Protein AF-A0A401ZL16-F1 (afdb_monomer)

Radius of gyration: 23.31 Å; Cα contacts (8 Å, |Δi|>4): 212; chains: 1; bounding box: 46×59×45 Å

Foldseek 3Di:
DDFAAPVVQLVVCQVVLDFAKKKFWDADPNDTKIKIFGDGRSHTDDIDMVPDDDVPDDPCRRCVVVGTTDIDGDDLVPDPVNVVVVVVVVVVVVVVVVVVVVVVVCPPPPPDDDDQFDAFPDDDDPVRLVVDDPLLSQLVVPPGSPDDLVRSCVVVVHDSVSSVVSVVVCVVVVRGD

Solvent-accessible surface area (backbone atoms only — not comparable to full-atom values): 10460 Å² total; per-residue (Å²): 127,44,80,41,33,73,69,54,49,45,54,50,25,44,76,66,49,34,64,52,38,36,36,27,75,43,71,59,95,88,39,82,32,36,38,38,38,36,30,52,72,20,36,84,76,46,78,50,55,42,82,65,76,57,95,90,57,50,71,66,70,68,44,54,86,66,48,62,38,57,37,34,82,53,59,59,94,79,34,69,67,45,54,52,51,51,52,53,51,48,53,55,50,53,58,51,53,59,53,52,68,56,49,71,80,48,76,84,78,68,95,67,87,85,76,80,58,65,68,74,91,54,82,72,52,76,68,60,48,67,70,40,59,68,80,43,38,60,53,57,76,60,65,75,54,81,64,50,63,61,54,53,9,59,75,68,73,48,53,52,68,62,36,48,52,36,50,51,50,38,38,75,70,67,55,44,119

Structure (mmCIF, N/CA/C/O backbone):
data_AF-A0A401ZL16-F1
#
_entry.id   AF-A0A401ZL16-F1
#
loop_
_atom_site.group_PDB
_atom_site.id
_atom_site.type_symbol
_atom_site.label_atom_id
_atom_site.label_alt_id
_atom_site.label_comp_id
_atom_site.label_asym_id
_atom_site.label_entity_id
_atom_site.label_seq_id
_atom_site.pdbx_PDB_ins_code
_atom_site.Cartn_x
_atom_site.Cartn_y
_atom_site.Cartn_z
_atom_site.occupancy
_atom_site.B_iso_or_equiv
_atom_site.auth_seq_id
_atom_site.auth_comp_id
_atom_site.auth_asym_id
_atom_site.auth_atom_id
_atom_site.pdbx_PDB_model_num
ATOM 1 N N . MET A 1 1 ? 0.681 -19.576 3.051 1.00 64.69 1 MET A N 1
ATOM 2 C CA . MET A 1 1 ? 1.479 -19.749 1.821 1.00 64.69 1 MET A CA 1
ATOM 3 C C . MET A 1 1 ? 0.498 -19.727 0.654 1.00 64.69 1 MET A C 1
ATOM 5 O O . MET A 1 1 ? -0.178 -20.730 0.463 1.00 64.69 1 MET A O 1
ATOM 9 N N . LEU A 1 2 ? 0.343 -18.604 -0.054 1.00 71.94 2 LEU A N 1
ATOM 10 C CA . LEU A 1 2 ? -0.519 -18.521 -1.246 1.00 71.94 2 LEU A CA 1
ATOM 11 C C . LEU A 1 2 ? 0.355 -18.281 -2.479 1.00 71.94 2 LEU A C 1
ATOM 13 O O . LEU A 1 2 ? 1.186 -17.382 -2.461 1.00 71.94 2 LEU A O 1
ATOM 17 N N . HIS A 1 3 ? 0.183 -19.087 -3.527 1.00 88.94 3 HIS A N 1
ATOM 18 C CA . HIS A 1 3 ? 0.933 -18.958 -4.779 1.00 88.94 3 HIS A CA 1
ATOM 19 C C . HIS A 1 3 ? -0.003 -18.519 -5.904 1.00 88.94 3 HIS A C 1
ATOM 21 O O . HIS A 1 3 ? -0.597 -19.350 -6.593 1.00 88.94 3 HIS A O 1
ATOM 27 N N . ILE A 1 4 ? -0.181 -17.209 -6.025 1.00 89.12 4 ILE A N 1
ATOM 28 C CA . ILE A 1 4 ? -1.199 -16.572 -6.869 1.00 89.12 4 ILE A CA 1
ATOM 29 C C . ILE A 1 4 ? -0.672 -15.241 -7.407 1.00 89.12 4 ILE A C 1
ATOM 31 O O . ILE A 1 4 ? 0.295 -14.687 -6.873 1.00 89.12 4 ILE A O 1
ATOM 35 N N . SER A 1 5 ? -1.279 -14.730 -8.476 1.00 90.00 5 SER A N 1
ATOM 36 C CA . SER A 1 5 ? -0.942 -13.389 -8.971 1.00 90.00 5 SER A CA 1
ATOM 37 C C . SER A 1 5 ? -1.419 -12.296 -8.002 1.00 90.00 5 SER A C 1
ATOM 39 O O . SER A 1 5 ? -2.220 -12.544 -7.098 1.00 90.00 5 SER A O 1
ATOM 41 N N . TYR A 1 6 ? -0.935 -11.066 -8.191 1.00 88.69 6 TYR A N 1
ATOM 42 C CA . TYR A 1 6 ? -1.415 -9.900 -7.442 1.00 88.69 6 TYR A CA 1
ATOM 43 C C . TYR A 1 6 ? -2.928 -9.677 -7.621 1.00 88.69 6 TYR A C 1
ATOM 45 O O . TYR A 1 6 ? -3.652 -9.519 -6.642 1.00 88.69 6 TYR A O 1
ATOM 53 N N . GLU A 1 7 ? -3.429 -9.753 -8.856 1.00 88.62 7 GLU A N 1
ATOM 54 C CA . GLU A 1 7 ? -4.862 -9.613 -9.155 1.00 88.62 7 GLU A CA 1
ATOM 55 C C . GLU A 1 7 ? -5.705 -10.698 -8.471 1.00 88.62 7 GLU A C 1
ATOM 57 O O . GLU A 1 7 ? -6.773 -10.425 -7.920 1.00 88.62 7 GLU A O 1
ATOM 62 N N . GLU A 1 8 ? -5.215 -11.941 -8.461 1.00 88.69 8 GLU A N 1
ATOM 63 C CA . GLU A 1 8 ? -5.882 -13.048 -7.776 1.00 88.69 8 GLU A CA 1
ATOM 64 C C . GLU A 1 8 ? -5.886 -12.857 -6.255 1.00 88.69 8 GLU A C 1
ATOM 66 O O . GLU A 1 8 ? -6.901 -13.152 -5.620 1.00 88.69 8 GLU A O 1
ATOM 71 N N . LEU A 1 9 ? -4.797 -12.337 -5.673 1.00 89.19 9 LEU A N 1
ATOM 72 C CA . LEU A 1 9 ? -4.734 -11.993 -4.249 1.00 89.19 9 LEU A CA 1
ATOM 73 C C . LEU A 1 9 ? -5.802 -10.960 -3.899 1.00 89.19 9 LEU A C 1
ATOM 75 O O . LEU A 1 9 ? -6.560 -11.180 -2.954 1.00 89.19 9 LEU A O 1
ATOM 79 N N . LEU A 1 10 ? -5.901 -9.878 -4.676 1.00 89.62 10 LEU A N 1
ATOM 80 C CA . LEU A 1 10 ? -6.925 -8.857 -4.466 1.00 89.62 10 LEU A CA 1
ATOM 81 C C . LEU A 1 10 ? -8.332 -9.441 -4.605 1.00 89.62 10 LEU A C 1
ATOM 83 O O . LEU A 1 10 ? -9.180 -9.217 -3.745 1.00 89.62 10 LEU A O 1
ATOM 87 N N . ARG A 1 11 ? -8.586 -10.254 -5.636 1.00 89.19 11 ARG A N 1
ATOM 88 C CA . ARG A 1 11 ? -9.897 -10.892 -5.830 1.00 89.19 11 ARG A CA 1
ATOM 89 C C . ARG A 1 11 ? -10.285 -11.778 -4.645 1.00 89.19 11 ARG A C 1
ATOM 91 O O . ARG A 1 11 ? -11.439 -11.756 -4.211 1.00 89.19 11 ARG A O 1
ATOM 98 N N . LEU A 1 12 ? -9.346 -12.571 -4.128 1.00 85.44 12 LEU A N 1
ATOM 99 C CA . LEU A 1 12 ? -9.580 -13.414 -2.954 1.00 85.44 12 LEU A CA 1
ATOM 100 C C . LEU A 1 12 ? -9.811 -12.560 -1.706 1.00 85.44 12 LEU A C 1
ATOM 102 O O . LEU A 1 12 ? -10.769 -12.807 -0.980 1.00 85.44 12 LEU A O 1
ATOM 106 N N . ALA A 1 13 ? -8.995 -11.530 -1.492 1.00 87.38 13 ALA A N 1
ATOM 107 C CA . ALA A 1 13 ? -9.162 -10.601 -0.385 1.00 87.38 13 ALA A CA 1
ATOM 108 C C . ALA A 1 13 ? -10.546 -9.935 -0.383 1.00 87.38 13 ALA A C 1
ATOM 110 O O . ALA A 1 13 ? -11.202 -9.932 0.657 1.00 87.38 13 ALA A O 1
ATOM 111 N N . VAL A 1 14 ? -11.026 -9.461 -1.538 1.00 89.12 14 VAL A N 1
ATOM 112 C CA . VAL A 1 14 ? -12.391 -8.928 -1.703 1.00 89.12 14 VAL A CA 1
ATOM 113 C C . VAL A 1 14 ? -13.436 -9.984 -1.348 1.00 89.12 14 VAL A C 1
ATOM 115 O O . VAL A 1 14 ? -14.356 -9.713 -0.580 1.00 89.12 14 VAL A O 1
ATOM 118 N N . SER A 1 15 ? -13.285 -11.201 -1.880 1.00 89.12 15 SER A N 1
ATOM 119 C CA . SER A 1 15 ? -14.263 -12.285 -1.703 1.00 89.12 15 SER A CA 1
ATOM 120 C C . SER A 1 15 ? -14.451 -12.681 -0.236 1.00 89.12 15 SER A C 1
ATOM 122 O O . SER A 1 15 ? -15.550 -13.062 0.158 1.00 89.12 15 SER A O 1
ATOM 124 N N . TYR A 1 16 ? -13.391 -12.578 0.568 1.00 85.50 16 TYR A N 1
ATOM 125 C CA . TYR A 1 16 ? -13.402 -12.931 1.989 1.00 85.50 16 TYR A CA 1
ATOM 126 C C . TYR A 1 16 ? -13.426 -11.721 2.931 1.00 85.50 16 TYR A C 1
ATOM 128 O O . TYR A 1 16 ? -13.328 -11.920 4.138 1.00 85.50 16 TYR A O 1
ATOM 136 N N . GLN A 1 17 ? -13.525 -10.492 2.404 1.00 84.69 17 GLN A N 1
ATOM 137 C CA . GLN A 1 17 ? -13.381 -9.244 3.174 1.00 84.69 17 GLN A CA 1
ATOM 138 C C . GLN A 1 17 ? -12.147 -9.267 4.091 1.00 84.69 17 GLN A C 1
ATOM 140 O O . GLN A 1 17 ? -12.196 -8.902 5.264 1.00 84.69 17 GLN A O 1
ATOM 145 N N . TYR A 1 18 ? -11.037 -9.778 3.565 1.00 84.44 18 TYR A N 1
ATOM 146 C CA . TYR A 1 18 ? -9.854 -10.058 4.364 1.00 84.44 18 TYR A CA 1
ATOM 147 C C . TYR A 1 18 ? -9.077 -8.774 4.677 1.00 84.44 18 TYR A C 1
ATOM 149 O O . TYR A 1 18 ? -8.965 -7.894 3.823 1.00 84.44 18 TYR A O 1
ATOM 157 N N . SER A 1 19 ? -8.475 -8.716 5.867 1.00 88.81 19 SER A N 1
ATOM 158 C CA . SER A 1 19 ? -7.633 -7.606 6.323 1.00 88.81 19 SER A CA 1
ATOM 159 C C . SER A 1 19 ? -6.291 -8.128 6.834 1.00 88.81 19 SER A C 1
ATOM 161 O O . SER A 1 19 ? -6.242 -9.098 7.592 1.00 88.81 19 SER A O 1
ATOM 163 N N . GLY A 1 20 ? -5.189 -7.506 6.419 1.00 86.88 20 GLY A N 1
ATOM 164 C CA . GLY A 1 20 ? -3.842 -7.908 6.825 1.00 86.88 20 GLY A CA 1
ATOM 165 C C . GLY A 1 20 ? -2.742 -7.413 5.889 1.00 86.88 20 GLY A C 1
ATOM 166 O O . GLY A 1 20 ? -3.015 -6.781 4.871 1.00 86.88 20 GLY A O 1
ATOM 167 N N . ILE A 1 21 ? -1.490 -7.712 6.242 1.00 91.19 21 ILE A N 1
ATOM 168 C CA . ILE A 1 21 ? -0.310 -7.327 5.460 1.00 91.19 21 ILE A CA 1
ATOM 169 C C . ILE A 1 21 ? 0.263 -8.565 4.779 1.00 91.19 21 ILE A C 1
ATOM 171 O O . ILE A 1 21 ? 0.688 -9.519 5.437 1.00 91.19 21 ILE A O 1
ATOM 175 N N . PHE A 1 22 ? 0.280 -8.545 3.452 1.00 91.19 22 PHE A N 1
ATOM 176 C CA . PHE A 1 22 ? 0.808 -9.623 2.629 1.00 91.19 22 PHE A CA 1
ATOM 177 C C . PHE A 1 22 ? 2.174 -9.241 2.086 1.00 91.19 22 PHE A C 1
ATOM 179 O O . PHE A 1 22 ? 2.318 -8.199 1.461 1.00 91.19 22 PHE A O 1
ATOM 186 N N . HIS A 1 23 ? 3.155 -10.106 2.302 1.00 94.06 23 HIS A N 1
ATOM 187 C CA . HIS A 1 23 ? 4.529 -9.940 1.859 1.00 94.06 23 HIS A CA 1
ATOM 188 C C . HIS A 1 23 ? 4.867 -10.986 0.796 1.00 94.06 23 HIS A C 1
ATOM 190 O O . HIS A 1 23 ? 4.524 -12.162 0.961 1.00 94.06 23 HIS A O 1
ATOM 196 N N . ALA A 1 24 ? 5.564 -10.572 -0.256 1.00 93.81 24 ALA A N 1
ATOM 197 C CA . ALA A 1 24 ? 6.197 -11.467 -1.215 1.00 93.81 24 ALA A CA 1
ATOM 198 C C . ALA A 1 24 ? 7.610 -10.979 -1.550 1.00 93.81 24 ALA A C 1
ATOM 200 O O . ALA A 1 24 ? 7.805 -9.815 -1.905 1.00 93.81 24 ALA A O 1
ATOM 201 N N . ASP A 1 25 ? 8.577 -11.892 -1.489 1.00 92.38 25 ASP A N 1
ATOM 202 C CA . ASP A 1 25 ? 9.912 -11.680 -2.043 1.00 92.38 25 ASP A CA 1
ATOM 203 C C . ASP A 1 25 ? 9.833 -11.697 -3.577 1.00 92.38 25 ASP A C 1
ATOM 205 O O . ASP A 1 25 ? 9.161 -12.550 -4.170 1.00 92.38 25 ASP A O 1
ATOM 209 N N . ILE A 1 26 ? 10.517 -10.760 -4.232 1.00 90.88 26 ILE A N 1
ATOM 210 C CA . ILE A 1 26 ? 10.490 -10.596 -5.691 1.00 90.88 26 ILE A CA 1
ATOM 211 C C . ILE A 1 26 ? 11.898 -10.413 -6.260 1.00 90.88 26 ILE A C 1
ATOM 213 O O . ILE A 1 26 ? 12.816 -9.955 -5.584 1.00 90.88 26 ILE A O 1
ATOM 217 N N . MET A 1 27 ? 12.060 -10.750 -7.540 1.00 85.25 27 MET A N 1
ATOM 218 C CA . MET A 1 27 ? 13.286 -10.518 -8.306 1.00 85.25 27 MET A CA 1
ATOM 219 C C . MET A 1 27 ? 12.945 -9.687 -9.538 1.00 85.25 27 MET A C 1
ATOM 221 O O . MET A 1 27 ? 12.329 -10.198 -10.471 1.00 85.25 27 MET A O 1
ATOM 225 N N . ILE A 1 28 ? 13.351 -8.418 -9.570 1.00 79.31 28 ILE A N 1
ATOM 226 C CA . ILE A 1 28 ? 13.085 -7.522 -10.705 1.00 79.31 28 ILE A CA 1
ATOM 227 C C . ILE A 1 28 ? 14.410 -7.174 -11.371 1.00 79.31 28 ILE A C 1
ATOM 229 O O . ILE A 1 28 ? 15.320 -6.657 -10.730 1.00 79.31 28 ILE A O 1
ATOM 233 N N . ASN A 1 29 ? 14.530 -7.462 -12.671 1.00 77.69 29 ASN A N 1
ATOM 234 C CA . ASN A 1 29 ? 15.752 -7.224 -13.453 1.00 77.69 29 ASN A CA 1
ATOM 235 C C . ASN A 1 29 ? 17.020 -7.823 -12.807 1.00 77.69 29 ASN A C 1
ATOM 237 O O . ASN A 1 29 ? 18.089 -7.218 -12.837 1.00 77.69 29 ASN A O 1
ATOM 241 N N . GLY A 1 30 ? 16.895 -9.000 -12.186 1.00 81.44 30 GLY A N 1
ATOM 242 C CA . GLY A 1 30 ? 18.000 -9.682 -11.504 1.00 81.44 30 GLY A CA 1
ATOM 243 C C . GLY A 1 30 ? 18.371 -9.108 -10.132 1.00 81.44 30 GLY A C 1
ATOM 244 O O . GLY A 1 30 ? 19.303 -9.615 -9.514 1.00 81.44 30 GLY A O 1
ATOM 245 N N . GLN A 1 31 ? 17.650 -8.100 -9.632 1.00 84.38 31 GLN A N 1
ATOM 246 C CA . GLN A 1 31 ? 17.855 -7.548 -8.294 1.00 84.38 31 GLN A CA 1
ATOM 247 C C . GLN A 1 31 ? 16.815 -8.094 -7.306 1.00 84.38 31 GLN A C 1
ATOM 249 O O . GLN A 1 31 ? 15.622 -8.096 -7.633 1.00 84.38 31 GLN A O 1
ATOM 254 N N . PRO A 1 32 ? 17.247 -8.547 -6.113 1.00 89.25 32 PRO A N 1
ATOM 255 C CA . PRO A 1 32 ? 16.339 -8.979 -5.064 1.00 89.25 32 PRO A CA 1
ATOM 256 C C . PRO A 1 32 ? 15.596 -7.796 -4.460 1.00 89.25 32 PRO A C 1
ATOM 258 O O . PRO A 1 32 ? 16.127 -6.689 -4.339 1.00 89.25 32 PRO A O 1
ATOM 261 N N . GLY A 1 33 ? 14.361 -8.062 -4.066 1.00 91.00 33 GLY A N 1
ATOM 262 C CA . GLY A 1 33 ? 13.437 -7.073 -3.562 1.00 91.00 33 GLY A CA 1
ATOM 263 C C . GLY A 1 33 ? 12.252 -7.716 -2.857 1.00 91.00 33 GLY A C 1
ATOM 264 O O . GLY A 1 33 ? 12.184 -8.935 -2.710 1.00 91.00 33 GLY A O 1
ATOM 265 N N . PHE A 1 34 ? 11.302 -6.891 -2.440 1.00 92.12 34 PHE A N 1
ATOM 266 C CA . PHE A 1 34 ? 10.060 -7.360 -1.835 1.00 92.12 34 PHE A CA 1
ATOM 267 C C . PHE A 1 34 ? 8.895 -6.452 -2.211 1.00 92.12 34 PHE A C 1
ATOM 269 O O . PHE A 1 34 ? 9.085 -5.309 -2.637 1.00 92.12 34 PHE A O 1
ATOM 276 N N . VAL A 1 35 ? 7.687 -6.957 -2.000 1.00 92.00 35 VAL A N 1
ATOM 277 C CA . VAL A 1 35 ? 6.452 -6.181 -2.015 1.00 92.00 35 VAL A CA 1
ATOM 278 C C . VAL A 1 35 ? 5.615 -6.539 -0.789 1.00 92.00 35 VAL A C 1
ATOM 280 O O . VAL A 1 35 ? 5.372 -7.707 -0.499 1.00 92.00 35 VAL A O 1
ATOM 283 N N . GLU A 1 36 ? 5.189 -5.518 -0.057 1.00 92.62 36 GLU A N 1
ATOM 284 C CA . GLU A 1 36 ? 4.217 -5.594 1.024 1.00 92.62 36 GLU A CA 1
ATOM 285 C C . GLU A 1 36 ? 2.942 -4.880 0.587 1.00 92.62 36 GLU A C 1
ATOM 287 O O . GLU A 1 36 ? 2.992 -3.754 0.097 1.00 92.62 36 GLU A O 1
ATOM 292 N N . VAL A 1 37 ? 1.797 -5.526 0.776 1.00 91.06 37 VAL A N 1
ATOM 293 C CA . VAL A 1 37 ? 0.474 -4.979 0.473 1.00 91.06 37 VAL A CA 1
ATOM 294 C C . VAL A 1 37 ? -0.352 -5.022 1.747 1.00 91.06 37 VAL A C 1
ATOM 296 O O . VAL A 1 37 ? -0.638 -6.101 2.270 1.00 91.06 37 VAL A O 1
ATOM 299 N N . LEU A 1 38 ? -0.753 -3.855 2.240 1.00 90.25 38 LEU A N 1
ATOM 300 C CA . LEU A 1 38 ? -1.763 -3.741 3.282 1.00 90.25 38 LEU A CA 1
ATOM 301 C C . LEU A 1 38 ? -3.142 -3.800 2.630 1.00 90.25 38 LEU A C 1
ATOM 303 O O . LEU A 1 38 ? -3.491 -2.961 1.796 1.00 90.25 38 LEU A O 1
ATOM 307 N N . ILE A 1 39 ? -3.924 -4.788 3.043 1.00 88.06 39 ILE A N 1
ATOM 308 C CA . ILE A 1 39 ? -5.317 -4.956 2.656 1.00 88.06 39 ILE A CA 1
ATOM 309 C C . ILE A 1 39 ? -6.195 -4.642 3.866 1.00 88.06 39 ILE A C 1
ATOM 311 O O . ILE A 1 39 ? -5.937 -5.136 4.966 1.00 88.06 39 ILE A O 1
ATOM 315 N N . GLN A 1 40 ? -7.229 -3.833 3.658 1.00 85.94 40 GLN A N 1
ATOM 316 C CA . GLN A 1 40 ? -8.262 -3.526 4.642 1.00 85.94 40 GLN A CA 1
ATOM 317 C C . GLN A 1 40 ? -9.629 -3.729 3.999 1.00 85.94 40 GLN A C 1
ATOM 319 O O . GLN A 1 40 ? -9.907 -3.179 2.935 1.00 85.94 40 GLN A O 1
ATOM 324 N N . ASP A 1 41 ? -10.454 -4.562 4.626 1.00 85.69 41 ASP A N 1
ATOM 325 C CA . ASP A 1 41 ? -11.823 -4.866 4.207 1.00 85.69 41 ASP A CA 1
ATOM 326 C C . ASP A 1 41 ? -11.901 -5.306 2.734 1.00 85.69 41 ASP A C 1
ATOM 328 O O . ASP A 1 41 ? -12.783 -4.918 1.965 1.00 85.69 41 ASP A O 1
ATOM 332 N N . GLY A 1 42 ? -10.923 -6.120 2.324 1.00 76.50 42 GLY A N 1
ATOM 333 C CA . GLY A 1 42 ? -10.796 -6.632 0.964 1.00 76.50 42 GLY A CA 1
ATOM 334 C C . GLY A 1 42 ? -10.224 -5.651 -0.064 1.00 76.50 42 GLY A C 1
ATOM 335 O O . GLY A 1 42 ? -10.074 -6.035 -1.221 1.00 76.50 42 GLY A O 1
ATOM 336 N N . GLN A 1 43 ? -9.865 -4.422 0.313 1.00 84.12 43 GLN A N 1
ATOM 337 C CA . GLN A 1 43 ? -9.277 -3.426 -0.591 1.00 84.12 43 GLN A CA 1
ATOM 338 C C . GLN A 1 43 ? -7.798 -3.179 -0.284 1.00 84.12 43 GLN A C 1
ATOM 340 O O . GLN A 1 43 ? -7.381 -3.206 0.871 1.00 84.12 43 GLN A O 1
ATOM 345 N N . SER A 1 44 ? -6.994 -2.915 -1.319 1.00 85.06 44 SER A N 1
ATOM 346 C CA . SER A 1 44 ? -5.608 -2.475 -1.126 1.00 85.06 44 SER A CA 1
ATOM 347 C C . SER A 1 44 ? -5.596 -1.043 -0.597 1.00 85.06 44 SER A C 1
ATOM 349 O O . SER A 1 44 ? -6.127 -0.136 -1.235 1.00 85.06 44 SER A O 1
ATOM 351 N N . PHE A 1 45 ? -5.000 -0.861 0.577 1.00 83.62 45 PHE A N 1
ATOM 352 C CA . PHE A 1 45 ? -4.912 0.427 1.260 1.00 83.62 45 PHE A CA 1
ATOM 353 C C . PHE A 1 45 ? -3.522 1.052 1.116 1.00 83.62 45 PHE A C 1
ATOM 355 O O . PHE A 1 45 ? -3.388 2.267 1.007 1.00 83.62 45 PHE A O 1
ATOM 362 N N . ASP A 1 46 ? -2.480 0.219 1.104 1.00 84.12 46 ASP A N 1
ATOM 363 C CA . ASP A 1 46 ? -1.096 0.673 1.017 1.00 84.12 46 ASP A CA 1
ATOM 364 C C . ASP A 1 46 ? -0.211 -0.402 0.388 1.00 84.12 46 ASP A C 1
ATOM 366 O O . ASP A 1 46 ? -0.460 -1.599 0.559 1.00 84.12 46 ASP A O 1
ATOM 370 N N . ILE A 1 47 ? 0.823 0.023 -0.335 1.00 86.69 47 ILE A N 1
ATOM 371 C CA . ILE A 1 47 ? 1.784 -0.876 -0.975 1.00 86.69 47 ILE A CA 1
ATOM 372 C C . ILE A 1 47 ? 3.185 -0.310 -0.787 1.00 86.69 47 ILE A C 1
ATOM 374 O O . ILE A 1 47 ? 3.490 0.806 -1.214 1.00 86.69 47 ILE A O 1
ATOM 378 N N . LEU A 1 48 ? 4.057 -1.107 -0.182 1.00 86.38 48 LEU A N 1
ATOM 379 C CA . LEU A 1 48 ? 5.477 -0.819 -0.065 1.00 86.38 48 LEU A CA 1
ATOM 380 C C . LEU A 1 48 ? 6.264 -1.844 -0.864 1.00 86.38 48 LEU A C 1
ATOM 382 O O . LEU A 1 48 ? 5.909 -3.013 -0.924 1.00 86.38 48 LEU A O 1
ATOM 386 N N . SER A 1 49 ? 7.345 -1.410 -1.490 1.00 84.31 49 SER A N 1
ATOM 387 C CA . SER A 1 49 ? 8.106 -2.271 -2.381 1.00 84.31 49 SER A CA 1
ATOM 388 C C . SER A 1 49 ? 9.531 -1.793 -2.554 1.00 84.31 49 SER A C 1
ATOM 390 O O . SER A 1 49 ? 9.839 -0.604 -2.429 1.00 84.31 49 SER A O 1
ATOM 392 N N . VAL A 1 50 ? 10.382 -2.739 -2.913 1.00 82.88 50 VAL A N 1
ATOM 393 C CA . VAL A 1 50 ? 11.724 -2.488 -3.411 1.00 82.88 50 VAL A CA 1
ATOM 394 C C . VAL A 1 50 ? 11.924 -3.428 -4.596 1.00 82.88 50 VAL A C 1
ATOM 396 O O . VAL A 1 50 ? 11.836 -4.634 -4.388 1.00 82.88 50 VAL A O 1
ATOM 399 N N . PRO A 1 51 ? 12.200 -2.934 -5.815 1.00 77.06 51 PRO A N 1
ATOM 400 C CA . PRO A 1 51 ? 12.137 -1.539 -6.266 1.00 77.06 51 PRO A CA 1
ATOM 401 C C . PRO A 1 51 ? 10.698 -0.992 -6.381 1.00 77.06 51 PRO A C 1
ATOM 403 O O . PRO A 1 51 ? 9.774 -1.717 -6.739 1.00 77.06 51 PRO A O 1
ATOM 406 N N . ALA A 1 52 ? 10.531 0.310 -6.119 1.00 73.81 52 ALA A N 1
ATOM 407 C CA . ALA A 1 52 ? 9.261 1.017 -6.298 1.00 73.81 52 ALA A CA 1
ATOM 408 C C . ALA A 1 52 ? 8.889 1.189 -7.788 1.00 73.81 52 ALA A C 1
ATOM 410 O O . ALA A 1 52 ? 9.789 1.199 -8.638 1.00 73.81 52 ALA A O 1
ATOM 411 N N . PRO A 1 53 ? 7.598 1.393 -8.124 1.00 76.06 53 PRO A N 1
ATOM 412 C CA . PRO A 1 53 ? 7.166 1.576 -9.499 1.00 76.06 53 PRO A CA 1
ATOM 413 C C . PRO A 1 53 ? 7.756 2.812 -10.134 1.00 76.06 53 PRO A C 1
ATOM 415 O O . PRO A 1 53 ? 7.865 3.870 -9.505 1.00 76.06 53 PRO A O 1
ATOM 418 N N . ARG A 1 54 ? 8.094 2.700 -11.420 1.00 76.69 54 ARG A N 1
ATOM 419 C CA . ARG A 1 54 ? 8.441 3.884 -12.199 1.00 76.69 54 ARG A CA 1
ATOM 420 C C . ARG A 1 54 ? 7.199 4.745 -12.368 1.00 76.69 54 ARG A C 1
ATOM 422 O O . ARG A 1 54 ? 6.062 4.275 -12.369 1.00 76.69 54 ARG A O 1
ATOM 429 N N . ARG A 1 55 ? 7.420 6.046 -12.544 1.00 75.69 55 ARG A N 1
ATOM 430 C CA . ARG A 1 55 ? 6.338 7.004 -12.765 1.00 75.69 55 ARG A CA 1
ATOM 431 C C . ARG A 1 55 ? 5.533 6.596 -14.008 1.00 75.69 55 ARG A C 1
ATOM 433 O O . ARG A 1 55 ? 6.067 6.627 -15.111 1.00 75.69 55 ARG A O 1
ATOM 440 N N . GLY A 1 56 ? 4.261 6.253 -13.811 1.00 78.38 56 GLY A N 1
ATOM 441 C CA . GLY A 1 56 ? 3.345 5.825 -14.876 1.00 78.38 56 GLY A CA 1
ATOM 442 C C . GLY A 1 56 ? 3.182 4.309 -15.031 1.00 78.38 56 GLY A C 1
ATOM 443 O O . GLY A 1 56 ? 2.344 3.892 -15.823 1.00 78.38 56 GLY A O 1
ATOM 444 N N . GLU A 1 57 ? 3.920 3.488 -14.279 1.00 77.88 57 GLU A N 1
ATOM 445 C CA . GLU A 1 57 ? 3.707 2.036 -14.231 1.00 77.88 57 GLU A CA 1
ATOM 446 C C . GLU A 1 57 ? 2.709 1.670 -13.122 1.00 77.88 57 GLU A C 1
ATOM 448 O O . GLU A 1 57 ? 2.725 2.253 -12.035 1.00 77.88 57 GLU A O 1
ATOM 453 N N . SER A 1 58 ? 1.832 0.702 -13.399 1.00 83.69 58 SER A N 1
ATOM 454 C CA . SER A 1 58 ? 0.924 0.128 -12.401 1.00 83.69 58 SER A CA 1
ATOM 455 C C . SER A 1 58 ? 1.543 -1.109 -11.745 1.00 83.69 58 SER A C 1
ATOM 457 O O . SER A 1 58 ? 2.412 -1.766 -12.324 1.00 83.69 58 SER A O 1
ATOM 459 N N . TRP A 1 59 ? 1.059 -1.467 -10.553 1.00 80.06 59 TRP A N 1
ATOM 460 C CA . TRP A 1 59 ? 1.470 -2.694 -9.866 1.00 80.06 59 TRP A CA 1
ATOM 461 C C . TRP A 1 59 ? 1.147 -3.960 -10.653 1.00 80.06 59 TRP A C 1
ATOM 463 O O . TRP A 1 59 ? 1.952 -4.887 -10.681 1.00 80.06 59 TRP A O 1
ATOM 473 N N . GLU A 1 60 ? 0.014 -3.969 -11.350 1.00 81.00 60 GLU A N 1
ATOM 474 C CA . GLU A 1 60 ? -0.375 -5.050 -12.255 1.00 81.00 60 GLU A CA 1
ATOM 475 C C . GLU A 1 60 ? 0.684 -5.224 -13.347 1.00 81.00 60 GLU A C 1
ATOM 477 O O . GLU A 1 60 ? 1.189 -6.322 -13.554 1.00 81.00 60 GLU A O 1
ATOM 482 N N . THR A 1 61 ? 1.119 -4.127 -13.973 1.00 81.44 61 THR A N 1
ATOM 483 C CA . THR A 1 61 ? 2.146 -4.155 -15.026 1.00 81.44 61 THR A CA 1
ATOM 484 C C . THR A 1 61 ? 3.529 -4.535 -14.496 1.00 81.44 61 THR A C 1
ATOM 486 O O . THR A 1 61 ? 4.275 -5.2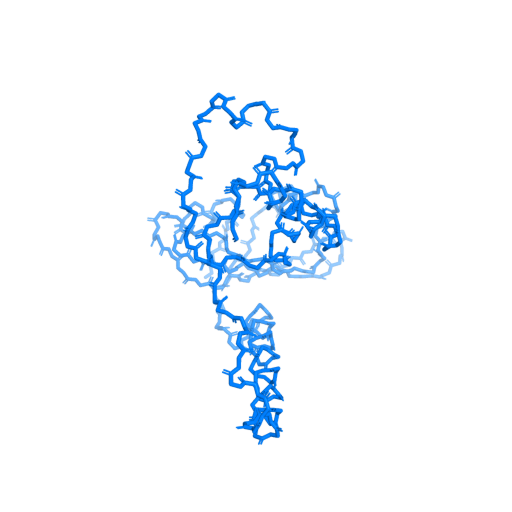31 -15.179 1.00 81.44 61 THR A O 1
ATOM 489 N N . MET A 1 62 ? 3.880 -4.100 -13.286 1.00 82.44 62 MET A N 1
ATOM 490 C CA . MET A 1 62 ? 5.176 -4.396 -12.675 1.00 82.44 62 MET A CA 1
ATOM 491 C C . MET A 1 62 ? 5.313 -5.837 -12.190 1.00 82.44 62 MET A C 1
ATOM 493 O O . MET A 1 62 ? 6.396 -6.415 -12.286 1.00 82.44 62 MET A O 1
ATOM 497 N N . LEU A 1 63 ? 4.233 -6.412 -11.660 1.00 83.69 63 LEU A N 1
ATOM 498 C CA . LEU A 1 63 ? 4.236 -7.770 -11.120 1.00 83.69 63 LEU A CA 1
ATOM 499 C C . LEU A 1 63 ? 3.829 -8.814 -12.170 1.00 83.69 63 LEU A C 1
ATOM 501 O O . LEU A 1 63 ? 4.200 -9.975 -12.022 1.00 83.69 63 LEU A O 1
ATOM 505 N N . ALA A 1 64 ? 3.141 -8.430 -13.253 1.00 81.06 64 ALA A N 1
ATOM 506 C CA . ALA A 1 64 ? 2.741 -9.352 -14.322 1.00 81.06 64 ALA A CA 1
ATOM 507 C C . ALA A 1 64 ? 3.905 -10.180 -14.912 1.00 81.06 64 ALA A C 1
ATOM 509 O O . ALA A 1 64 ? 3.736 -11.395 -15.044 1.00 81.06 64 ALA A O 1
ATOM 510 N N . PRO A 1 65 ? 5.098 -9.613 -15.206 1.00 83.31 65 PRO A N 1
ATOM 511 C CA . PRO A 1 65 ? 6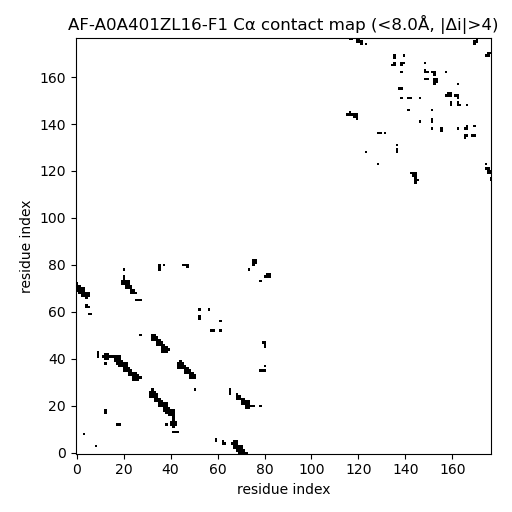.240 -10.390 -15.696 1.00 83.31 65 PRO A CA 1
ATOM 512 C C . PRO A 1 65 ? 6.770 -11.421 -14.692 1.00 83.31 65 PRO A C 1
ATOM 514 O O . PRO A 1 65 ? 7.445 -12.366 -15.092 1.00 83.31 65 PRO A O 1
ATOM 517 N N . LEU A 1 66 ? 6.479 -11.247 -13.397 1.00 84.19 66 LEU A N 1
ATOM 518 C CA . LEU A 1 66 ? 6.899 -12.160 -12.330 1.00 84.19 66 LEU A CA 1
ATOM 519 C C . LEU A 1 66 ? 5.944 -13.354 -12.174 1.00 84.19 66 LEU A C 1
ATOM 521 O O . LEU A 1 66 ? 6.280 -14.332 -11.509 1.00 84.19 66 LEU A O 1
ATOM 525 N N . GLY A 1 67 ? 4.764 -13.300 -12.798 1.00 86.75 67 GLY A N 1
ATOM 526 C CA . GLY A 1 67 ? 3.779 -14.371 -12.760 1.00 86.75 67 GLY A CA 1
ATOM 527 C C . GLY A 1 67 ? 3.155 -14.555 -11.375 1.00 86.75 67 GLY A C 1
ATOM 528 O O . GLY A 1 67 ? 2.600 -13.623 -10.791 1.00 86.75 67 GLY A O 1
ATOM 529 N N . ARG A 1 68 ? 3.172 -15.792 -10.870 1.00 89.94 68 ARG A N 1
ATOM 530 C CA . ARG A 1 68 ? 2.618 -16.112 -9.551 1.00 89.94 68 ARG A CA 1
ATOM 531 C C . ARG A 1 68 ? 3.647 -15.811 -8.479 1.00 89.94 68 ARG A C 1
ATOM 533 O O . ARG A 1 68 ? 4.781 -16.275 -8.544 1.00 89.94 68 ARG A O 1
ATOM 540 N N . LEU A 1 69 ? 3.208 -15.063 -7.479 1.00 89.38 69 LEU A N 1
ATOM 541 C CA . LEU A 1 69 ? 4.042 -14.669 -6.363 1.00 89.38 69 LEU A CA 1
ATOM 542 C C . LEU A 1 69 ? 3.702 -15.499 -5.142 1.00 89.38 69 LEU A C 1
ATOM 544 O O . LEU A 1 69 ? 2.588 -16.008 -4.975 1.00 89.38 69 LEU A O 1
ATOM 548 N N . TYR A 1 70 ? 4.707 -15.643 -4.297 1.00 92.38 70 TYR A N 1
ATOM 549 C CA . TYR A 1 70 ? 4.606 -16.389 -3.071 1.00 92.38 70 TYR A CA 1
ATOM 550 C C . TYR A 1 70 ? 4.242 -15.434 -1.921 1.00 92.38 70 TYR A C 1
ATOM 552 O O . TYR A 1 70 ? 5.102 -14.786 -1.331 1.00 92.38 70 TYR A O 1
ATOM 560 N N . TRP A 1 71 ? 2.946 -15.331 -1.624 1.00 92.25 71 TRP A N 1
ATOM 561 C CA . TRP A 1 71 ? 2.424 -14.417 -0.612 1.00 92.25 71 TRP A CA 1
ATOM 562 C C . TRP A 1 71 ? 2.362 -15.068 0.770 1.00 92.25 71 TRP A C 1
ATOM 564 O O . TRP A 1 71 ? 1.786 -16.154 0.971 1.00 92.25 71 TRP A O 1
ATOM 574 N N . LYS A 1 72 ? 2.899 -14.348 1.751 1.00 91.81 72 LYS A N 1
ATOM 575 C CA . LYS A 1 72 ? 2.856 -14.686 3.169 1.00 91.81 72 LYS A CA 1
ATOM 576 C C . LYS A 1 72 ? 2.182 -13.558 3.942 1.00 91.81 72 LYS A C 1
ATOM 578 O O . LYS A 1 72 ? 2.559 -12.402 3.811 1.00 91.81 72 LYS A O 1
ATOM 583 N N . LEU A 1 73 ? 1.205 -13.906 4.772 1.00 89.81 73 LEU A N 1
ATOM 584 C CA . LEU A 1 73 ? 0.681 -12.982 5.771 1.00 89.81 73 LEU A CA 1
ATOM 585 C C . LEU A 1 73 ? 1.757 -12.771 6.838 1.00 89.81 73 LEU A C 1
ATOM 587 O O . LEU A 1 73 ? 2.258 -13.751 7.402 1.00 89.81 73 LEU A O 1
ATOM 591 N N . ILE A 1 74 ? 2.115 -11.520 7.091 1.00 88.38 74 ILE A N 1
ATOM 592 C CA . ILE A 1 74 ? 3.121 -11.158 8.087 1.00 88.38 74 ILE A CA 1
ATOM 593 C C . ILE A 1 74 ? 2.481 -10.393 9.240 1.00 88.38 74 ILE A C 1
ATOM 595 O O . ILE A 1 74 ? 1.456 -9.730 9.075 1.00 88.38 74 ILE A O 1
ATOM 599 N N . ALA A 1 75 ? 3.073 -10.529 10.424 1.00 84.81 75 ALA A N 1
ATOM 600 C CA . ALA A 1 75 ? 2.629 -9.789 11.591 1.00 84.81 75 ALA A CA 1
ATOM 601 C C . ALA A 1 75 ? 3.021 -8.305 11.444 1.00 84.81 75 ALA A C 1
ATOM 603 O O . ALA A 1 75 ? 4.081 -8.028 10.865 1.00 84.81 75 ALA A O 1
ATOM 604 N N . PRO A 1 76 ? 2.204 -7.354 11.934 1.00 84.06 76 PRO A N 1
ATOM 605 C CA . PRO A 1 76 ? 2.467 -5.924 11.782 1.00 84.06 76 PRO A CA 1
ATOM 606 C C . PRO A 1 76 ? 3.871 -5.515 12.228 1.00 84.06 76 PRO A C 1
ATOM 608 O O . PRO A 1 76 ? 4.557 -4.826 11.489 1.00 84.06 76 PRO A O 1
ATOM 611 N N . GLU A 1 77 ? 4.358 -6.029 13.353 1.00 83.88 77 GLU A N 1
ATOM 612 C CA . GLU A 1 77 ? 5.684 -5.724 13.901 1.00 83.88 77 GLU A CA 1
ATOM 613 C C . GLU A 1 77 ? 6.855 -6.092 12.973 1.00 83.88 77 GLU A C 1
ATOM 615 O O . GLU A 1 77 ? 7.957 -5.569 13.121 1.00 83.88 77 GLU A O 1
ATOM 620 N N . THR A 1 78 ? 6.626 -6.984 12.005 1.00 84.50 78 THR A N 1
ATOM 621 C CA . THR A 1 78 ? 7.625 -7.376 10.998 1.00 84.50 78 THR A CA 1
ATOM 622 C C . THR A 1 78 ? 7.495 -6.607 9.685 1.00 84.50 78 THR A C 1
ATOM 624 O O . THR A 1 78 ? 8.362 -6.731 8.823 1.00 84.50 78 THR A O 1
ATOM 627 N N . SER A 1 79 ? 6.424 -5.827 9.523 1.00 88.50 79 SER A N 1
ATOM 628 C CA . SER A 1 79 ? 6.155 -5.069 8.307 1.00 88.50 79 SER A CA 1
ATOM 629 C C . SER A 1 79 ? 6.795 -3.691 8.352 1.00 88.50 79 SER A C 1
ATOM 631 O O . SER A 1 79 ? 6.657 -2.924 9.309 1.00 88.50 79 SER A O 1
ATOM 633 N N . ASN A 1 80 ? 7.396 -3.319 7.230 1.00 87.12 80 ASN A N 1
ATOM 634 C CA . ASN A 1 80 ? 7.894 -1.968 7.025 1.00 87.12 80 ASN A CA 1
ATOM 635 C C . ASN A 1 80 ? 6.749 -0.951 6.856 1.00 87.12 80 ASN A C 1
ATOM 637 O O . ASN A 1 80 ? 6.905 0.211 7.234 1.00 87.12 80 ASN A O 1
ATOM 641 N N . ILE A 1 81 ? 5.589 -1.370 6.332 1.00 84.25 81 ILE A N 1
ATOM 642 C CA . ILE A 1 81 ? 4.380 -0.527 6.271 1.00 84.25 81 ILE A CA 1
ATOM 643 C C . ILE A 1 81 ? 3.919 -0.146 7.681 1.00 84.25 81 ILE A C 1
ATOM 645 O O . ILE A 1 81 ? 3.643 1.026 7.939 1.00 84.25 81 ILE A O 1
ATOM 649 N N . ALA A 1 82 ? 3.862 -1.108 8.605 1.00 82.50 82 ALA A N 1
ATOM 650 C CA . ALA A 1 82 ? 3.446 -0.837 9.980 1.00 82.50 82 ALA A CA 1
ATOM 651 C C . ALA A 1 82 ? 4.425 0.111 10.687 1.00 82.50 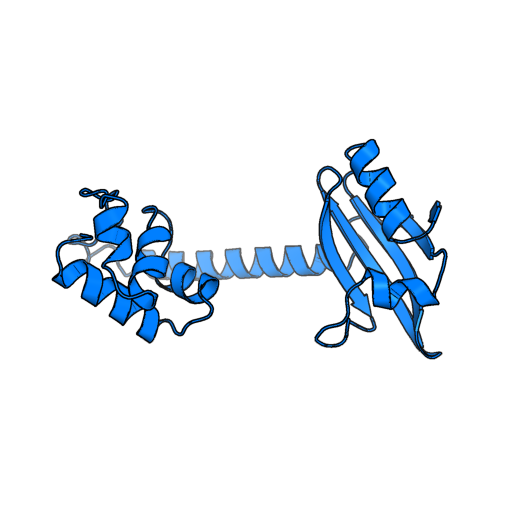82 ALA A C 1
ATOM 653 O O . ALA A 1 82 ? 3.994 1.136 11.212 1.00 82.50 82 ALA A O 1
ATOM 654 N N . ALA A 1 83 ? 5.734 -0.151 10.597 1.00 82.31 83 ALA A N 1
ATOM 655 C CA . ALA A 1 83 ? 6.762 0.720 11.172 1.00 82.31 83 ALA A CA 1
AT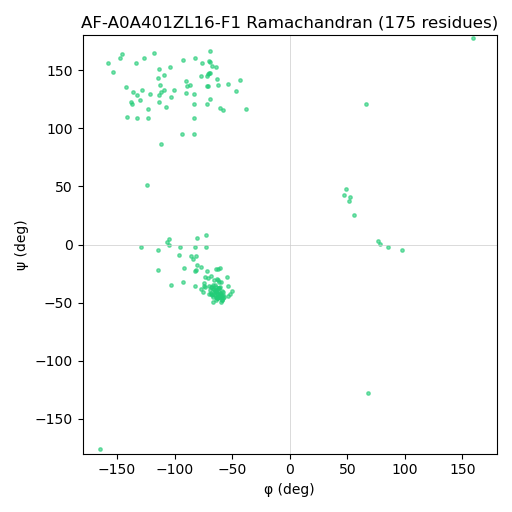OM 656 C C . ALA A 1 83 ? 6.693 2.156 10.615 1.00 82.31 83 ALA A C 1
ATOM 658 O O . ALA A 1 83 ? 6.804 3.131 11.361 1.00 82.31 83 ALA A O 1
ATOM 659 N N . ARG A 1 84 ? 6.450 2.307 9.304 1.00 78.25 84 ARG A N 1
ATOM 660 C CA . ARG A 1 84 ? 6.247 3.615 8.661 1.00 78.25 84 ARG A CA 1
ATOM 661 C C . ARG A 1 84 ? 5.020 4.338 9.217 1.00 78.25 84 ARG A C 1
ATOM 663 O O . ARG A 1 84 ? 5.091 5.536 9.495 1.00 78.25 84 ARG A O 1
ATOM 670 N N . ASN A 1 85 ? 3.909 3.625 9.377 1.00 78.94 85 ASN A N 1
ATOM 671 C CA . ASN A 1 85 ? 2.655 4.194 9.867 1.00 78.94 85 ASN A CA 1
ATOM 672 C C . ASN A 1 85 ? 2.743 4.577 11.350 1.00 78.94 85 ASN A C 1
ATOM 674 O O . ASN A 1 85 ? 2.270 5.648 11.730 1.00 78.94 85 ASN A O 1
ATOM 678 N N . GLU A 1 86 ? 3.403 3.762 12.173 1.00 77.56 86 GLU A N 1
ATOM 679 C CA . GLU A 1 86 ? 3.686 4.074 13.578 1.00 77.56 86 GLU A CA 1
ATOM 680 C C . GLU A 1 86 ? 4.586 5.302 13.712 1.00 77.56 86 GLU A C 1
ATOM 682 O O . GLU A 1 86 ? 4.269 6.212 14.477 1.00 77.56 86 GLU A O 1
ATOM 687 N N . TYR A 1 87 ? 5.661 5.380 12.924 1.00 74.69 87 TYR A N 1
ATOM 688 C CA . TYR A 1 87 ? 6.538 6.550 12.896 1.00 74.69 87 TYR A CA 1
ATOM 689 C C . TYR A 1 87 ? 5.773 7.821 12.504 1.00 74.69 87 TYR A C 1
ATOM 691 O O . TYR A 1 87 ? 5.896 8.861 13.154 1.00 74.69 87 TYR A O 1
ATOM 699 N N . HIS A 1 88 ? 4.918 7.732 11.482 1.00 71.94 88 HIS A N 1
ATOM 700 C CA . HIS A 1 88 ? 4.070 8.847 11.072 1.00 71.94 88 HIS A CA 1
ATOM 701 C C . HIS A 1 88 ? 3.087 9.259 12.185 1.00 71.94 88 HIS A C 1
ATOM 703 O O . HIS A 1 88 ? 2.930 10.448 12.462 1.00 71.94 88 HIS A O 1
ATOM 709 N N . ALA A 1 89 ? 2.470 8.299 12.879 1.00 76.38 89 ALA A N 1
ATOM 710 C CA . ALA A 1 89 ? 1.584 8.569 14.012 1.00 76.38 89 ALA A CA 1
ATOM 711 C C . ALA A 1 89 ? 2.324 9.211 15.202 1.00 76.38 89 ALA A C 1
ATOM 713 O O . ALA A 1 89 ? 1.807 10.146 15.817 1.00 76.38 89 ALA A O 1
ATOM 714 N N . GLN A 1 90 ? 3.549 8.769 15.497 1.00 74.81 90 GLN A N 1
ATOM 715 C CA . GLN A 1 90 ? 4.392 9.349 16.546 1.00 74.81 90 GLN A CA 1
ATOM 716 C C . GLN A 1 90 ? 4.788 10.794 16.221 1.00 74.81 90 GLN A C 1
ATOM 718 O O . GLN A 1 90 ? 4.672 11.666 17.082 1.00 74.81 90 GLN A O 1
ATOM 723 N N . LEU A 1 91 ? 5.178 11.085 14.975 1.00 66.75 91 LEU A N 1
ATOM 724 C CA . LEU A 1 91 ? 5.457 12.457 14.536 1.00 66.75 91 LEU A CA 1
ATOM 725 C C . LEU A 1 91 ? 4.236 13.373 14.696 1.00 66.75 91 LEU A C 1
ATOM 727 O O . LEU A 1 91 ? 4.370 14.520 15.130 1.00 66.75 91 LEU A O 1
ATOM 731 N N . LEU A 1 92 ? 3.038 12.871 14.386 1.00 70.69 92 LEU A N 1
ATOM 732 C CA . LEU A 1 92 ? 1.795 13.618 14.586 1.00 70.69 92 LEU A CA 1
ATOM 733 C C . LEU A 1 92 ? 1.529 13.910 16.073 1.00 70.69 92 LEU A C 1
ATOM 735 O O . LEU A 1 92 ? 1.115 15.022 16.396 1.00 70.69 92 LEU A O 1
ATOM 739 N N . GLN A 1 93 ? 1.814 12.971 16.980 1.00 64.25 93 GLN A N 1
ATOM 740 C CA . GLN A 1 93 ? 1.662 13.184 18.426 1.00 64.25 93 GLN A CA 1
ATOM 741 C C . GLN A 1 93 ? 2.702 14.160 18.996 1.00 64.25 93 GLN A C 1
ATOM 743 O O . GLN A 1 93 ? 2.344 15.051 19.765 1.00 64.25 93 GLN A O 1
ATOM 748 N N . VAL A 1 94 ? 3.973 14.060 18.591 1.00 60.59 94 VAL A N 1
ATOM 749 C CA . VAL A 1 94 ? 5.033 14.981 19.048 1.00 60.59 94 VAL A CA 1
ATOM 750 C C . VAL A 1 94 ? 4.704 16.425 18.660 1.00 60.59 9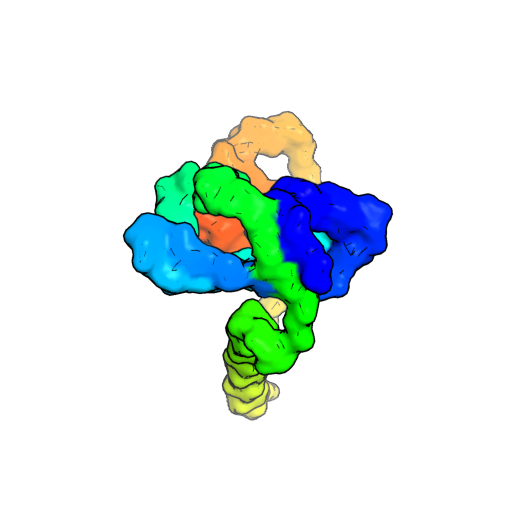4 VAL A C 1
ATOM 752 O O . VAL A 1 94 ? 4.800 17.319 19.502 1.00 60.59 94 VAL A O 1
ATOM 755 N N . ASN A 1 95 ? 4.213 16.641 17.436 1.00 58.53 95 ASN A N 1
ATOM 756 C CA . ASN A 1 95 ? 3.768 17.958 16.974 1.00 58.53 95 ASN A CA 1
ATOM 757 C C . ASN A 1 95 ? 2.568 18.505 17.774 1.00 58.53 95 ASN A C 1
ATOM 759 O O . ASN A 1 95 ? 2.446 19.719 17.938 1.00 58.53 95 ASN A O 1
ATOM 763 N N . GLN A 1 96 ? 1.699 17.641 18.310 1.00 56.66 96 GLN A N 1
ATOM 764 C CA . GLN A 1 96 ? 0.596 18.057 19.187 1.00 56.66 96 GLN A CA 1
ATOM 765 C C . GLN A 1 96 ? 1.084 18.440 20.597 1.00 56.66 96 GLN A C 1
ATOM 767 O O . GLN A 1 96 ? 0.583 19.408 21.173 1.00 56.66 96 GLN A O 1
ATOM 772 N N . VAL A 1 97 ? 2.103 17.763 21.140 1.00 55.41 97 VAL A N 1
ATOM 773 C CA . VAL A 1 97 ? 2.678 18.091 22.464 1.00 55.41 97 VAL A CA 1
ATOM 774 C C . VAL A 1 97 ? 3.452 19.416 22.433 1.00 55.41 97 VAL A C 1
ATOM 776 O O . VAL A 1 97 ? 3.352 20.210 23.373 1.00 55.41 97 VAL A O 1
ATOM 779 N N . THR A 1 98 ? 4.148 19.733 21.333 1.00 54.94 98 THR A N 1
ATOM 780 C CA . THR A 1 98 ? 4.805 21.049 21.180 1.00 54.94 98 THR A CA 1
ATOM 781 C C . THR A 1 98 ? 3.784 22.193 21.112 1.00 54.94 98 THR A C 1
ATOM 783 O O . THR A 1 98 ? 4.048 23.292 21.603 1.00 54.94 98 THR A O 1
ATOM 786 N N . GLN A 1 99 ? 2.584 21.935 20.578 1.00 49.66 99 GLN A N 1
ATOM 787 C CA . GLN A 1 99 ? 1.488 22.910 20.573 1.00 49.66 99 GLN A CA 1
ATOM 788 C C . GLN A 1 99 ? 0.846 23.100 21.960 1.00 49.66 99 GLN A C 1
ATOM 790 O O . GLN A 1 99 ? 0.390 24.202 22.264 1.00 49.66 99 GLN A O 1
ATOM 795 N N . GLN A 1 100 ? 0.874 22.093 22.843 1.00 49.00 100 GLN A N 1
ATOM 796 C CA . GLN A 1 100 ? 0.384 22.228 24.223 1.00 49.00 100 GLN A CA 1
ATOM 797 C C . GLN A 1 100 ? 1.333 23.028 25.136 1.00 49.00 100 GLN A C 1
ATOM 799 O O . GLN A 1 100 ? 0.853 23.790 25.975 1.00 49.00 100 GLN A O 1
ATOM 804 N N . GLN A 1 101 ? 2.658 22.967 24.945 1.00 48.59 101 GLN A N 1
ATOM 805 C CA . GLN A 1 101 ? 3.595 23.827 25.698 1.00 48.59 101 GLN A CA 1
ATOM 806 C C . GLN A 1 101 ? 3.553 25.304 25.265 1.00 48.59 101 GLN A C 1
ATOM 808 O O . GLN A 1 101 ? 3.828 26.188 26.074 1.00 48.59 101 GLN A O 1
ATOM 813 N N . GLN A 1 102 ? 3.107 2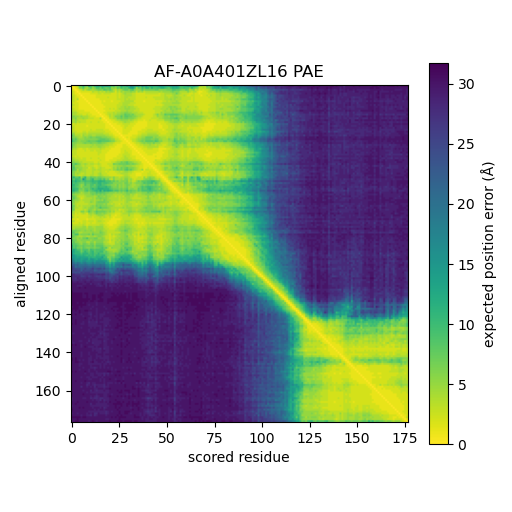5.605 24.042 1.00 48.59 102 GLN A N 1
ATOM 814 C CA . GLN A 1 102 ? 2.782 26.981 23.634 1.00 48.59 102 GLN A CA 1
ATOM 815 C C . GLN A 1 102 ? 1.383 27.445 24.086 1.00 48.59 102 GLN A C 1
ATOM 817 O O . GLN A 1 102 ? 1.089 28.640 24.012 1.00 48.59 102 GLN A O 1
ATOM 822 N N . ALA A 1 103 ? 0.531 26.547 24.598 1.00 47.97 103 ALA A N 1
ATOM 823 C CA . ALA A 1 103 ? -0.815 26.886 25.066 1.00 47.97 103 ALA A CA 1
ATOM 824 C C . ALA A 1 103 ? -0.847 27.477 26.492 1.00 47.97 103 ALA A C 1
ATOM 826 O O . ALA A 1 103 ? -1.776 28.215 26.813 1.00 47.97 103 ALA A O 1
ATOM 827 N N . GLN A 1 104 ? 0.173 27.247 27.332 1.00 46.66 104 GLN A N 1
ATOM 828 C CA . GLN A 1 104 ? 0.244 27.856 28.675 1.00 46.66 104 GLN A CA 1
ATOM 829 C C . GLN A 1 104 ? 0.796 29.292 28.677 1.00 46.66 104 GLN A C 1
ATOM 831 O O . GLN A 1 104 ? 0.447 30.068 29.560 1.00 46.66 104 GLN A O 1
ATOM 836 N N . ALA A 1 105 ? 1.560 29.697 27.655 1.00 45.44 105 ALA A N 1
ATOM 837 C CA . ALA A 1 105 ? 2.018 31.085 27.500 1.00 45.44 105 ALA A CA 1
ATOM 838 C C . ALA A 1 105 ? 1.005 31.996 26.771 1.00 45.44 105 ALA A C 1
ATOM 840 O O . ALA A 1 105 ? 1.180 33.208 26.739 1.00 45.44 105 ALA A O 1
ATOM 841 N N . ARG A 1 106 ? -0.065 31.434 26.188 1.00 45.50 106 ARG A N 1
ATOM 842 C CA . ARG A 1 106 ? -1.087 32.177 25.419 1.00 45.50 106 ARG A CA 1
ATOM 843 C C . ARG A 1 106 ? -2.428 32.341 26.139 1.00 45.50 106 ARG A C 1
ATOM 845 O O . ARG A 1 106 ? -3.347 32.938 25.585 1.00 45.50 106 ARG A O 1
ATOM 852 N N . ALA A 1 107 ? -2.543 31.865 27.378 1.00 43.59 107 ALA A N 1
ATOM 853 C CA . ALA A 1 107 ? -3.787 31.902 28.148 1.00 43.59 107 ALA A CA 1
ATOM 854 C C . ALA A 1 107 ? -4.189 33.303 28.669 1.00 43.59 107 ALA A C 1
ATOM 856 O O . ALA A 1 107 ? -5.248 33.423 29.277 1.00 43.59 107 ALA A O 1
ATOM 857 N N . GLN A 1 108 ? -3.395 34.358 28.431 1.00 46.97 108 GLN A N 1
ATOM 858 C CA . GLN A 1 108 ? -3.709 35.720 28.896 1.00 46.97 108 GLN A CA 1
ATOM 859 C C . GLN A 1 108 ? -3.996 36.759 27.795 1.00 46.97 108 GLN A C 1
ATOM 861 O O . GLN A 1 108 ? -4.426 37.852 28.141 1.00 46.97 108 GLN A O 1
ATOM 866 N N . GLU A 1 109 ? -3.870 36.448 26.495 1.00 45.47 109 GLU A N 1
ATOM 867 C CA . GLU A 1 109 ? -4.005 37.490 25.446 1.00 45.47 109 GLU A CA 1
ATOM 868 C C . GLU A 1 109 ? -4.963 37.203 24.276 1.00 45.47 109 GLU A C 1
ATOM 870 O O . GLU A 1 109 ? -5.194 38.091 23.462 1.00 45.47 109 GLU A O 1
ATOM 875 N N . ALA A 1 110 ? -5.610 36.038 24.180 1.00 43.62 110 ALA A N 1
ATOM 876 C CA . ALA A 1 110 ? -6.499 35.744 23.044 1.00 43.62 110 ALA A CA 1
ATOM 877 C C . ALA A 1 110 ? -7.929 35.370 23.465 1.00 43.62 110 ALA A C 1
ATOM 879 O O . ALA A 1 110 ? -8.495 34.378 23.015 1.00 43.62 110 ALA A O 1
ATOM 880 N N . GLN A 1 111 ? -8.548 36.204 24.305 1.00 49.03 111 GLN A N 1
ATOM 881 C CA . GLN A 1 111 ? -9.994 36.177 24.573 1.00 49.03 111 GLN A CA 1
ATOM 882 C C . GLN A 1 111 ? -10.858 36.722 23.412 1.00 49.03 111 GLN A C 1
ATOM 884 O O . GLN A 1 111 ? -12.074 36.833 23.554 1.00 49.03 111 GLN A O 1
ATOM 889 N N . HIS A 1 112 ? -10.296 37.006 22.230 1.00 41.25 112 HIS A N 1
ATOM 890 C CA . HIS A 1 112 ? -11.071 37.481 21.082 1.00 41.25 112 HIS A CA 1
ATOM 891 C C . HIS A 1 112 ? -10.602 36.889 19.739 1.00 41.25 112 HIS A C 1
ATOM 893 O O . HIS A 1 112 ? -9.589 37.321 19.210 1.00 41.25 112 HIS A O 1
ATOM 899 N N . ARG A 1 113 ? -11.449 36.005 19.166 1.00 36.38 113 ARG A N 1
ATOM 900 C CA . ARG A 1 113 ? -11.639 35.683 17.721 1.00 36.38 113 ARG A CA 1
ATOM 901 C C . ARG A 1 113 ? -10.430 35.006 17.030 1.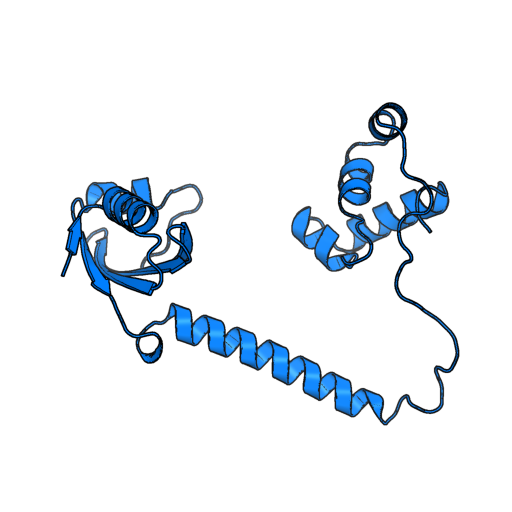00 36.38 113 ARG A C 1
ATOM 903 O O . ARG A 1 113 ? -9.347 35.555 17.000 1.00 36.38 113 ARG A O 1
ATOM 910 N N . TYR A 1 114 ? -10.525 33.802 16.456 1.00 40.94 114 TYR A N 1
ATOM 911 C CA . TYR A 1 114 ? -11.477 33.372 15.428 1.00 40.94 114 TYR A CA 1
ATOM 912 C C . TYR A 1 114 ? -11.966 31.931 15.628 1.00 40.94 114 TYR A C 1
ATOM 914 O O . TYR A 1 114 ? -11.212 31.010 15.932 1.00 40.94 114 TYR A O 1
ATOM 922 N N . GLN A 1 115 ? -13.276 31.800 15.458 1.00 51.25 115 GLN A N 1
ATOM 923 C CA . GLN A 1 115 ? -14.088 30.595 15.524 1.00 51.25 115 GLN A CA 1
ATOM 924 C C . GLN A 1 115 ? -13.913 29.762 14.247 1.00 51.25 115 GLN A C 1
ATOM 926 O O . GLN A 1 115 ? -13.572 30.297 13.195 1.00 51.25 115 GLN A O 1
ATOM 931 N N . ALA A 1 116 ? -14.176 28.458 14.352 1.00 45.09 116 ALA A N 1
ATOM 932 C CA . ALA A 1 116 ? -14.346 27.563 13.213 1.00 45.09 116 ALA A CA 1
ATOM 933 C C . ALA A 1 116 ? -15.209 28.208 12.110 1.00 45.09 116 ALA A C 1
ATOM 935 O O . ALA A 1 116 ? -16.194 28.885 12.412 1.00 45.09 116 ALA A O 1
ATOM 936 N N . ILE A 1 117 ? -14.845 27.980 10.846 1.00 43.62 117 ILE A N 1
ATOM 937 C CA . ILE A 1 117 ? -15.594 28.473 9.684 1.00 43.62 117 ILE A CA 1
ATOM 938 C C . ILE A 1 117 ? -17.012 27.874 9.751 1.00 43.62 117 ILE A C 1
ATOM 940 O O . ILE A 1 117 ? -17.152 26.647 9.748 1.00 43.62 117 ILE A O 1
ATOM 944 N N . PRO A 1 118 ? -18.076 28.690 9.870 1.00 45.00 118 PRO A N 1
ATOM 945 C CA . PRO A 1 118 ? -19.430 28.175 9.995 1.00 45.00 118 PRO A CA 1
ATOM 946 C C . PRO A 1 118 ? -19.875 27.525 8.680 1.00 45.00 118 PRO A C 1
ATOM 948 O O . PRO A 1 118 ? -19.491 27.954 7.592 1.00 45.00 118 PRO A O 1
ATOM 951 N N . ARG A 1 119 ? -20.711 26.481 8.786 1.00 48.25 119 ARG A N 1
ATOM 952 C CA . ARG A 1 119 ? -21.333 25.801 7.636 1.00 48.25 119 ARG A CA 1
ATOM 953 C C . ARG A 1 119 ? -21.901 26.826 6.653 1.00 48.25 119 ARG A C 1
ATOM 955 O O . ARG A 1 119 ? -22.613 27.741 7.065 1.00 48.25 119 ARG A O 1
ATOM 962 N N . GLN A 1 120 ? -21.589 26.620 5.371 1.00 51.22 120 GLN A N 1
ATOM 963 C CA . GLN A 1 120 ? -22.014 27.443 4.237 1.00 51.22 120 GLN A CA 1
ATOM 964 C C . GLN A 1 120 ? -23.458 27.936 4.410 1.00 51.22 120 GLN A C 1
ATOM 966 O O . GLN A 1 120 ? -24.394 27.138 4.459 1.00 51.22 120 GLN A O 1
ATOM 971 N N . LYS A 1 121 ? -23.647 29.257 4.504 1.00 46.75 121 LYS A N 1
ATOM 972 C CA . LYS A 1 121 ? -24.979 29.861 4.670 1.00 46.75 121 LYS A CA 1
ATOM 973 C C . LYS A 1 121 ? -25.750 29.969 3.350 1.00 46.75 121 LYS A C 1
ATOM 975 O O . LYS A 1 121 ? -26.964 30.139 3.370 1.00 46.75 121 LYS A O 1
ATOM 980 N N . ILE A 1 122 ? -25.057 29.875 2.212 1.00 53.44 122 ILE A N 1
ATOM 981 C CA . ILE A 1 122 ? -25.645 29.964 0.873 1.00 53.44 122 ILE A CA 1
ATOM 982 C C . ILE A 1 122 ? -25.1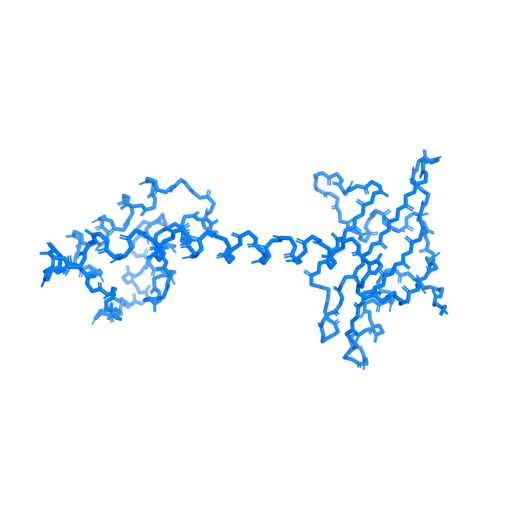04 28.812 0.031 1.00 53.44 122 ILE A C 1
ATOM 984 O O . ILE A 1 122 ? -23.934 28.788 -0.351 1.00 53.44 122 ILE A O 1
ATOM 988 N N . GLN A 1 123 ? -25.979 27.853 -0.254 1.00 62.03 123 GLN A N 1
ATOM 989 C CA . GLN A 1 123 ? -25.720 26.792 -1.215 1.00 62.03 123 GLN A CA 1
ATOM 990 C C . GLN A 1 123 ? -26.034 27.351 -2.606 1.00 62.03 123 GLN A C 1
ATOM 992 O O . GLN A 1 123 ? -27.192 27.633 -2.918 1.00 62.03 123 GLN A O 1
ATOM 997 N N . LEU A 1 124 ? -25.003 27.584 -3.420 1.00 63.81 124 LEU A N 1
ATOM 998 C CA . LEU A 1 124 ? -25.196 28.076 -4.783 1.00 63.81 124 LEU A CA 1
ATOM 999 C C . LEU A 1 124 ? -25.985 27.053 -5.610 1.00 63.81 124 LEU A C 1
ATOM 1001 O O . LEU A 1 124 ? -25.710 25.852 -5.557 1.00 63.81 124 LEU A O 1
ATOM 1005 N N . SER A 1 125 ? -26.940 27.531 -6.412 1.00 67.94 125 SER A N 1
ATOM 1006 C CA . SER A 1 125 ? -27.651 26.666 -7.357 1.00 67.94 125 SER A CA 1
ATOM 1007 C C . SER A 1 125 ? -26.687 26.113 -8.426 1.00 67.94 125 SER A C 1
ATOM 1009 O O . SER A 1 125 ? -25.683 26.760 -8.750 1.00 67.94 125 SER A O 1
ATOM 1011 N N . PRO A 1 126 ? -26.964 24.938 -9.024 1.00 70.50 126 PRO A N 1
ATOM 1012 C CA . PRO A 1 126 ? -26.083 24.324 -10.025 1.00 70.50 126 PRO A CA 1
ATOM 1013 C C . PRO A 1 126 ? -25.740 25.228 -11.220 1.00 70.50 126 PRO A C 1
ATOM 1015 O O . PRO A 1 126 ? -24.665 25.100 -11.807 1.00 70.50 126 PRO A O 1
ATOM 1018 N N . ASP A 1 127 ? -26.623 26.161 -11.577 1.00 73.25 127 ASP A N 1
ATOM 1019 C CA . ASP A 1 127 ? -26.390 27.116 -12.665 1.00 73.25 127 ASP A CA 1
ATOM 1020 C C . ASP A 1 127 ? -25.443 28.246 -12.250 1.00 73.25 127 ASP A C 1
ATOM 1022 O O . ASP A 1 127 ? -24.545 28.605 -13.011 1.00 73.25 127 ASP A O 1
ATOM 1026 N N . GLN A 1 128 ? -25.544 28.729 -11.010 1.00 72.56 128 GLN A N 1
ATOM 1027 C CA . GLN A 1 128 ? -24.604 29.706 -10.448 1.00 72.56 128 GLN A CA 1
ATOM 1028 C C . GLN A 1 128 ? -23.207 29.103 -10.263 1.00 72.56 128 GLN A C 1
ATOM 1030 O O . GLN A 1 128 ? -22.201 29.753 -10.544 1.00 72.56 128 GLN A O 1
ATOM 1035 N N . LEU A 1 129 ? -23.128 27.825 -9.881 1.00 74.00 129 LEU A N 1
ATOM 1036 C CA . LEU A 1 129 ? -21.860 27.092 -9.838 1.00 74.00 129 LEU A CA 1
ATOM 1037 C C . LEU A 1 129 ? -21.205 26.988 -11.214 1.00 74.00 129 LEU A C 1
ATOM 1039 O O . LEU A 1 129 ? -19.983 27.082 -11.321 1.00 74.00 129 LEU A O 1
ATOM 1043 N N . ARG A 1 130 ? -21.995 26.804 -12.277 1.00 74.94 130 ARG A N 1
ATOM 1044 C CA . ARG A 1 130 ? -21.477 26.734 -13.649 1.00 74.94 130 ARG A CA 1
ATOM 1045 C C . ARG A 1 130 ? -20.935 28.073 -14.151 1.00 74.94 130 ARG A C 1
ATOM 1047 O O . ARG A 1 130 ? -20.023 28.052 -14.973 1.00 74.94 130 ARG A O 1
ATOM 1054 N N . GLN A 1 131 ? -21.435 29.193 -13.629 1.00 78.75 131 GLN A N 1
ATOM 1055 C CA . GLN A 1 131 ? -20.954 30.541 -13.955 1.00 78.75 131 GLN A CA 1
ATOM 1056 C C . GLN A 1 131 ? -19.631 30.902 -13.258 1.00 78.75 131 GLN A C 1
ATOM 1058 O O . GLN A 1 131 ? -18.926 31.800 -13.718 1.00 78.75 131 GLN A O 1
ATOM 1063 N N . LEU A 1 132 ? -19.253 30.199 -12.183 1.00 79.50 132 LEU A N 1
ATOM 1064 C CA . LEU A 1 132 ? -17.968 30.423 -11.526 1.00 79.50 132 LEU A CA 1
ATOM 1065 C C . LEU A 1 132 ? -16.801 29.907 -12.383 1.00 79.50 132 LEU A C 1
ATOM 1067 O O . LEU A 1 132 ? -16.844 28.768 -12.868 1.00 79.50 132 LEU A O 1
ATOM 1071 N N . PRO A 1 133 ? -15.704 30.682 -12.502 1.00 80.62 133 PRO A N 1
ATOM 1072 C CA . PRO A 1 133 ? -14.486 30.204 -13.137 1.00 80.62 133 PRO A CA 1
ATOM 1073 C C . PRO A 1 133 ? -14.018 28.892 -12.506 1.00 80.62 133 PRO A C 1
ATOM 1075 O O . PRO A 1 133 ? -14.026 28.737 -11.281 1.00 80.62 133 PRO A O 1
ATOM 1078 N N . HIS A 1 134 ? -13.574 27.955 -13.349 1.00 76.38 134 HIS A N 1
ATOM 1079 C CA . HIS A 1 134 ? -13.290 26.573 -12.950 1.00 76.38 134 HIS A CA 1
ATOM 1080 C C . HIS A 1 134 ? -12.397 26.480 -11.704 1.00 76.38 134 HIS A C 1
ATOM 1082 O O . HIS A 1 134 ? -12.688 25.705 -10.796 1.00 76.38 134 HIS A O 1
ATOM 1088 N N . ARG A 1 135 ? -11.381 27.352 -11.617 1.00 76.81 135 ARG A N 1
ATOM 1089 C CA . ARG A 1 135 ? -10.437 27.417 -10.494 1.00 76.81 135 ARG A CA 1
ATOM 1090 C C . ARG A 1 135 ? -11.080 27.700 -9.133 1.00 76.81 135 ARG A C 1
ATOM 1092 O O . ARG A 1 135 ? -10.560 27.220 -8.135 1.00 76.81 135 ARG A O 1
ATOM 1099 N N . TYR A 1 136 ? -12.170 28.464 -9.094 1.00 81.31 136 TYR A N 1
ATOM 1100 C CA . TYR A 1 136 ? -12.875 28.836 -7.864 1.00 81.31 136 TYR A CA 1
ATOM 1101 C C . TYR A 1 136 ? -14.001 27.861 -7.552 1.00 81.31 136 TYR A C 1
ATOM 1103 O O . TYR A 1 136 ? -14.259 27.556 -6.393 1.00 81.31 136 TYR A O 1
ATOM 1111 N N . ARG A 1 137 ? -14.625 27.307 -8.594 1.00 79.88 137 ARG A N 1
ATOM 1112 C CA . ARG A 1 137 ? -15.662 26.286 -8.460 1.00 79.88 137 ARG A CA 1
ATOM 1113 C C . ARG A 1 137 ? -15.145 25.034 -7.755 1.00 79.88 137 ARG A C 1
ATOM 1115 O O . ARG A 1 137 ? -15.815 24.522 -6.867 1.00 79.88 137 ARG A O 1
ATOM 1122 N N . THR A 1 138 ? -13.957 24.554 -8.127 1.00 80.44 138 THR A N 1
ATOM 1123 C CA . THR A 1 138 ? -13.364 23.359 -7.502 1.00 80.44 138 THR A CA 1
ATOM 1124 C C . THR A 1 138 ? -12.995 23.600 -6.044 1.00 80.44 138 THR A C 1
ATOM 1126 O O . THR A 1 138 ? -13.154 22.704 -5.229 1.00 80.44 138 THR A O 1
ATOM 1129 N N . VAL A 1 139 ? -12.551 24.815 -5.708 1.00 81.62 139 VAL A N 1
ATOM 1130 C CA . VAL A 1 139 ? -12.289 25.216 -4.321 1.00 81.62 139 VAL A CA 1
ATOM 1131 C C . VAL A 1 139 ? -13.602 25.267 -3.540 1.00 81.62 139 VAL A C 1
ATOM 1133 O O . VAL A 1 139 ? -13.702 24.614 -2.512 1.00 81.62 139 VAL A O 1
ATOM 1136 N N . TYR A 1 140 ? -14.639 25.934 -4.061 1.00 82.19 140 TYR A N 1
ATOM 1137 C CA . TYR A 1 140 ? -15.949 26.037 -3.407 1.00 82.19 140 TYR A CA 1
ATOM 1138 C C . TYR A 1 140 ? -16.591 24.673 -3.118 1.00 82.19 140 TYR A C 1
ATOM 1140 O O . TYR A 1 140 ? -17.103 24.454 -2.023 1.00 82.19 140 TYR A O 1
ATOM 1148 N N . MET A 1 141 ? -16.529 23.737 -4.072 1.00 79.94 141 MET A N 1
ATOM 1149 C CA . MET A 1 141 ? -17.080 22.384 -3.902 1.00 79.94 141 MET A CA 1
ATOM 1150 C C . MET A 1 141 ? -16.411 21.582 -2.778 1.00 79.94 141 MET A C 1
ATOM 1152 O O . MET A 1 141 ? -16.997 20.619 -2.294 1.00 79.94 141 MET A O 1
ATOM 1156 N N . LEU A 1 142 ? -15.195 21.957 -2.382 1.00 79.06 142 LEU A N 1
ATOM 1157 C CA . LEU A 1 142 ? -14.440 21.290 -1.322 1.00 79.06 142 LEU A CA 1
ATOM 1158 C C . LEU A 1 142 ? -14.607 21.966 0.044 1.00 79.06 142 LEU A C 1
ATOM 1160 O O . LEU A 1 142 ? -14.062 21.476 1.029 1.00 79.06 142 LEU A O 1
ATOM 1164 N N . ILE A 1 143 ? -15.358 23.066 0.126 1.00 77.06 143 ILE A N 1
ATOM 1165 C CA . ILE A 1 143 ? -15.638 23.751 1.388 1.00 77.06 143 ILE A CA 1
ATOM 1166 C C . ILE A 1 143 ? -16.809 23.036 2.066 1.00 77.06 143 ILE A C 1
ATOM 1168 O O . ILE A 1 143 ? -17.971 23.313 1.789 1.00 77.06 143 ILE A O 1
ATOM 1172 N N . ASP A 1 144 ? -16.499 22.114 2.970 1.00 66.88 144 ASP A N 1
ATOM 1173 C CA . ASP A 1 144 ? -17.485 21.364 3.762 1.00 66.88 144 ASP A CA 1
ATOM 1174 C C . ASP A 1 144 ? -17.575 21.836 5.228 1.00 66.88 144 ASP A C 1
ATOM 1176 O O . ASP A 1 144 ? -18.391 21.332 6.001 1.00 66.88 144 ASP A O 1
ATOM 1180 N N . GLY A 1 145 ? -16.765 22.833 5.604 1.00 60.91 145 GLY A N 1
ATOM 1181 C CA . GLY A 1 145 ? -16.678 23.387 6.959 1.00 60.91 145 GLY A CA 1
ATOM 1182 C C . GLY A 1 145 ? -15.726 22.637 7.897 1.00 60.91 145 GLY A C 1
ATOM 1183 O O . GLY A 1 145 ? -15.544 23.071 9.032 1.00 60.91 145 GLY A O 1
ATOM 1184 N N . TYR A 1 146 ? -15.103 21.547 7.440 1.00 61.84 146 TYR A N 1
ATOM 1185 C CA . TYR A 1 146 ? -14.142 20.761 8.226 1.00 61.84 146 TYR A CA 1
ATOM 1186 C C . TYR A 1 146 ? -12.725 20.812 7.650 1.00 61.84 146 TYR A C 1
ATOM 1188 O O . TYR A 1 146 ? -11.759 20.578 8.375 1.00 61.84 146 TYR A O 1
ATOM 1196 N N . ARG A 1 147 ? -12.592 21.127 6.359 1.00 74.62 147 ARG A N 1
ATOM 1197 C CA . ARG A 1 147 ? -11.299 21.210 5.671 1.00 74.62 147 ARG A CA 1
ATOM 1198 C C . ARG A 1 147 ? -10.662 22.582 5.813 1.00 74.62 147 ARG A C 1
ATOM 1200 O O . ARG A 1 147 ? -11.320 23.610 5.646 1.00 74.62 147 ARG A O 1
ATOM 1207 N N . THR A 1 148 ? -9.358 22.589 6.064 1.00 79.81 148 THR A N 1
ATOM 1208 C CA . THR A 1 148 ? -8.569 23.821 6.084 1.00 79.81 148 THR A CA 1
ATOM 1209 C C . THR A 1 148 ? -8.165 24.236 4.662 1.00 79.81 148 THR A C 1
ATOM 1211 O O . THR A 1 148 ? -8.137 23.399 3.753 1.00 79.81 148 THR A O 1
ATOM 1214 N N . PRO A 1 149 ? -7.791 25.509 4.437 1.00 79.81 149 PRO A N 1
ATOM 1215 C CA . PRO A 1 149 ? -7.269 25.963 3.145 1.00 79.81 149 PRO A CA 1
ATOM 1216 C C . PRO A 1 149 ? -6.079 25.138 2.643 1.00 79.81 149 PRO A C 1
ATOM 1218 O O . PRO A 1 149 ? -5.980 24.842 1.454 1.00 79.81 149 PRO A O 1
ATOM 1221 N N . LYS A 1 150 ? -5.217 24.684 3.561 1.00 82.31 150 LYS A N 1
ATOM 1222 C CA . LYS A 1 150 ? -4.077 23.817 3.252 1.00 82.31 150 LYS A CA 1
ATOM 1223 C C . LYS A 1 150 ? -4.516 22.442 2.745 1.00 82.31 150 LYS A C 1
ATOM 1225 O O . LYS A 1 150 ? -3.906 21.914 1.817 1.00 82.31 150 LYS A O 1
ATOM 1230 N N . ASP A 1 151 ? -5.582 21.881 3.309 1.00 78.44 151 ASP A N 1
ATOM 1231 C CA . ASP A 1 151 ? -6.117 20.589 2.867 1.00 78.44 151 ASP A CA 1
ATOM 1232 C C . ASP A 1 151 ? -6.721 20.714 1.470 1.00 78.44 151 ASP A C 1
ATOM 1234 O O . ASP A 1 151 ? -6.469 19.881 0.601 1.00 78.44 151 ASP A O 1
ATOM 1238 N N . ILE A 1 152 ? -7.455 21.801 1.217 1.00 81.69 152 ILE A N 1
ATOM 1239 C CA . ILE A 1 152 ? -8.028 22.088 -0.103 1.00 81.69 152 ILE A CA 1
ATOM 1240 C C . ILE A 1 152 ? -6.914 22.300 -1.140 1.00 81.69 152 ILE A C 1
ATOM 1242 O O . ILE A 1 152 ? -7.000 21.749 -2.239 1.00 81.69 152 ILE A O 1
ATOM 1246 N N . ALA A 1 153 ? -5.851 23.028 -0.789 1.00 83.06 153 ALA A N 1
ATOM 1247 C CA . ALA A 1 153 ? -4.691 23.237 -1.657 1.00 83.06 153 ALA A CA 1
ATOM 1248 C C . ALA A 1 153 ? -4.015 21.912 -2.017 1.00 83.06 153 ALA A C 1
ATOM 1250 O O . ALA A 1 153 ? -3.726 21.649 -3.184 1.00 83.06 153 ALA A O 1
ATOM 1251 N N . THR A 1 154 ? -3.849 21.044 -1.017 1.00 85.31 154 THR A N 1
ATOM 1252 C CA . THR A 1 154 ? -3.247 19.718 -1.179 1.00 85.31 154 THR A CA 1
ATOM 1253 C C . THR A 1 154 ? -4.095 18.830 -2.091 1.00 85.31 154 THR A C 1
ATOM 1255 O O . THR A 1 154 ? -3.568 18.219 -3.017 1.00 85.31 154 THR A O 1
ATOM 1258 N N . ILE A 1 155 ? -5.418 18.810 -1.897 1.00 85.62 155 ILE A N 1
ATOM 1259 C CA . ILE A 1 155 ? -6.357 18.023 -2.716 1.00 85.62 155 ILE A CA 1
ATOM 1260 C C . ILE A 1 155 ? -6.374 18.505 -4.166 1.00 85.62 155 ILE A C 1
ATOM 1262 O O . ILE A 1 155 ? -6.439 17.702 -5.095 1.00 85.62 155 ILE A O 1
ATOM 1266 N N . LEU A 1 156 ? -6.323 19.819 -4.369 1.00 83.38 156 LEU A N 1
ATOM 1267 C CA . LEU A 1 156 ? -6.308 20.408 -5.704 1.00 83.38 156 LEU A CA 1
ATOM 1268 C C . LEU A 1 156 ? -4.913 20.424 -6.335 1.00 83.38 156 LEU A C 1
ATOM 1270 O O . LEU A 1 156 ? -4.790 20.858 -7.481 1.00 83.38 156 LEU A O 1
ATOM 1274 N N . ASN A 1 157 ? -3.894 19.950 -5.610 1.00 85.94 157 ASN A N 1
ATOM 1275 C CA . ASN A 1 157 ? -2.486 20.001 -5.986 1.00 85.94 157 ASN A CA 1
ATOM 1276 C C . ASN A 1 157 ? -2.056 21.409 -6.442 1.00 85.94 157 ASN A C 1
ATOM 1278 O O . ASN A 1 157 ? -1.454 21.591 -7.501 1.00 85.94 157 ASN A O 1
ATOM 1282 N N . LYS A 1 158 ? -2.437 22.411 -5.649 1.00 82.69 158 LYS A N 1
ATOM 1283 C CA . LYS A 1 158 ? -2.130 23.830 -5.852 1.00 82.69 158 LYS A CA 1
ATOM 1284 C C . LYS A 1 158 ? -1.302 24.360 -4.700 1.00 82.69 158 LYS A C 1
ATOM 1286 O O . LYS A 1 158 ? -1.240 23.738 -3.635 1.00 82.69 158 LYS A O 1
ATOM 1291 N N . THR A 1 159 ? -0.696 25.529 -4.886 1.00 87.81 159 THR A N 1
ATOM 1292 C CA . THR A 1 159 ? -0.051 26.178 -3.745 1.00 87.81 159 THR A CA 1
ATOM 1293 C C . THR A 1 159 ? -1.103 26.670 -2.755 1.00 87.81 159 THR A C 1
ATOM 1295 O O . THR A 1 159 ? -2.280 26.888 -3.082 1.00 87.81 159 THR A O 1
ATOM 1298 N N . ILE A 1 160 ? -0.672 26.827 -1.505 1.00 83.69 160 ILE A N 1
ATOM 1299 C CA . ILE A 1 160 ? -1.536 27.379 -0.470 1.00 83.69 160 ILE A CA 1
ATOM 1300 C C . ILE A 1 160 ? -1.912 28.826 -0.802 1.00 83.69 160 ILE A C 1
ATOM 1302 O O . ILE A 1 160 ? -3.074 29.179 -0.651 1.00 83.69 160 ILE A O 1
ATOM 1306 N N . GLU A 1 161 ? -0.998 29.614 -1.387 1.00 85.75 161 GLU A N 1
ATOM 1307 C CA . GLU A 1 161 ? -1.297 30.995 -1.780 1.00 85.75 161 GLU A CA 1
ATOM 1308 C C . GLU A 1 161 ? -2.369 31.066 -2.874 1.00 85.75 161 GLU A C 1
ATOM 1310 O O . GLU A 1 161 ? -3.263 31.906 -2.806 1.00 85.75 161 GLU A O 1
ATOM 1315 N N . GLU A 1 162 ? -2.332 30.174 -3.868 1.00 78.88 162 GLU A N 1
ATOM 1316 C CA . GLU A 1 162 ? -3.359 30.112 -4.918 1.00 78.88 162 GLU A CA 1
ATOM 1317 C C . GLU A 1 162 ? -4.733 29.724 -4.361 1.00 78.88 162 GLU A C 1
ATOM 1319 O O . GLU A 1 162 ? -5.774 30.194 -4.836 1.00 78.88 162 GLU A O 1
ATOM 1324 N N . THR A 1 163 ? -4.743 28.861 -3.348 1.00 83.81 163 THR A N 1
ATOM 1325 C CA . THR A 1 163 ? -5.970 28.404 -2.690 1.00 83.81 163 THR A CA 1
ATOM 1326 C C . THR A 1 163 ? -6.531 29.478 -1.766 1.00 83.81 163 THR A C 1
ATOM 1328 O O . THR A 1 163 ? -7.734 29.736 -1.799 1.00 83.81 163 THR A O 1
ATOM 1331 N N . ASP A 1 164 ? -5.674 30.182 -1.032 1.00 84.56 164 ASP A N 1
ATOM 1332 C CA . ASP A 1 164 ? -6.059 31.323 -0.204 1.00 84.56 164 ASP A CA 1
ATOM 1333 C C . ASP A 1 164 ? -6.580 32.483 -1.059 1.00 84.56 164 ASP A C 1
ATOM 1335 O O . ASP A 1 164 ? -7.608 33.073 -0.733 1.00 84.56 164 ASP A O 1
ATOM 1339 N N . GLN A 1 165 ? -5.965 32.761 -2.214 1.00 85.38 165 GLN A N 1
ATOM 1340 C CA . GLN A 1 165 ? -6.490 33.734 -3.180 1.00 85.38 165 GLN A CA 1
ATOM 1341 C C . GLN A 1 165 ? -7.870 33.327 -3.715 1.00 85.38 165 GLN A C 1
ATOM 1343 O O . GLN A 1 165 ? -8.738 34.179 -3.923 1.00 85.38 165 GLN A O 1
ATOM 1348 N N . ALA A 1 166 ? -8.095 32.030 -3.934 1.00 82.88 166 ALA A N 1
ATOM 1349 C CA . ALA A 1 166 ? -9.387 31.513 -4.364 1.00 82.88 166 ALA A CA 1
ATOM 1350 C C . ALA A 1 166 ? -10.465 31.630 -3.282 1.00 82.88 166 ALA A C 1
ATOM 1352 O O . ALA A 1 166 ? -11.584 32.047 -3.586 1.00 82.88 166 ALA A O 1
ATOM 1353 N N . LEU A 1 167 ? -10.132 31.319 -2.031 1.00 83.56 167 LEU A N 1
ATOM 1354 C CA . LEU A 1 167 ? -11.036 31.476 -0.893 1.00 83.56 167 LEU A CA 1
ATOM 1355 C C . LEU A 1 167 ? -11.335 32.953 -0.615 1.00 83.56 167 LEU A C 1
ATOM 1357 O O . LEU A 1 167 ? -12.498 33.316 -0.446 1.00 83.56 167 LEU A O 1
ATOM 1361 N N . ALA A 1 168 ? -10.325 33.822 -0.676 1.00 82.38 168 ALA A N 1
ATOM 1362 C CA . ALA A 1 168 ? -10.495 35.265 -0.538 1.00 82.38 168 ALA A CA 1
ATOM 1363 C C . ALA A 1 168 ? -11.417 35.838 -1.626 1.00 82.38 168 ALA A C 1
ATOM 1365 O O . ALA A 1 168 ? -12.297 36.643 -1.325 1.00 82.38 168 ALA A O 1
ATOM 1366 N N . TYR A 1 169 ? -11.273 35.386 -2.877 1.00 82.25 169 TYR A N 1
ATOM 1367 C CA . TYR A 1 169 ? -12.165 35.782 -3.969 1.00 82.25 169 TYR A CA 1
ATOM 1368 C C . TYR A 1 169 ? -13.613 35.326 -3.725 1.00 82.25 169 TYR A C 1
ATOM 1370 O O . TYR A 1 169 ? -14.538 36.123 -3.862 1.00 82.25 169 TYR A O 1
ATOM 1378 N N . LEU A 1 170 ? -13.827 34.072 -3.313 1.00 81.69 170 LEU A N 1
ATOM 1379 C CA . LEU A 1 170 ? -15.165 33.554 -2.991 1.00 81.69 170 LEU A CA 1
ATOM 1380 C C . LEU A 1 170 ? -15.811 34.304 -1.811 1.00 81.69 170 LEU A C 1
ATOM 1382 O O . LEU A 1 170 ? -17.013 34.569 -1.839 1.00 81.69 170 LEU A O 1
ATOM 1386 N N . HIS A 1 171 ? -15.018 34.685 -0.807 1.00 80.25 171 HIS A N 1
ATOM 1387 C CA . HIS A 1 171 ? -15.473 35.484 0.331 1.00 80.25 171 HIS A CA 1
ATOM 1388 C C . HIS A 1 171 ? -15.845 36.917 -0.089 1.00 80.25 171 HIS A C 1
ATOM 1390 O O . HIS A 1 171 ? -16.904 37.418 0.273 1.00 80.25 171 HIS A O 1
ATOM 1396 N N . GLN A 1 172 ? -15.033 37.569 -0.930 1.00 80.81 172 GLN A N 1
ATOM 1397 C CA . GLN A 1 172 ? -15.330 38.908 -1.469 1.00 80.81 172 GLN A CA 1
ATOM 1398 C C . GLN A 1 172 ? -16.608 38.950 -2.319 1.00 80.81 172 GLN A C 1
ATOM 1400 O O . GLN A 1 172 ? -17.292 39.970 -2.354 1.00 80.81 172 GLN A O 1
ATOM 1405 N N . GLN A 1 173 ? -16.948 37.846 -2.987 1.00 74.50 173 GLN A N 1
ATOM 1406 C CA . GLN A 1 173 ? -18.205 37.700 -3.728 1.00 74.50 173 GLN A CA 1
ATOM 1407 C C . GLN A 1 173 ? -19.402 37.341 -2.822 1.00 74.50 173 GLN A C 1
ATOM 1409 O O . GLN A 1 173 ? -20.492 37.089 -3.331 1.00 74.50 173 GLN A O 1
ATOM 1414 N N . ASN A 1 174 ? -19.220 37.318 -1.494 1.00 73.12 174 ASN A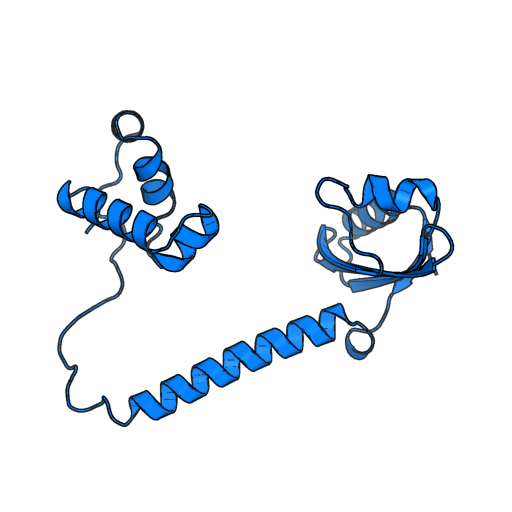 N 1
ATOM 1415 C CA . ASN A 1 174 ? -20.213 36.914 -0.488 1.00 73.12 174 ASN A CA 1
ATOM 1416 C C . ASN A 1 174 ? -20.779 35.496 -0.701 1.00 73.12 174 ASN A C 1
ATOM 1418 O O . ASN A 1 174 ? -21.896 35.193 -0.283 1.00 73.12 174 ASN A O 1
ATOM 1422 N N . ILE A 1 175 ? -20.022 34.624 -1.371 1.00 74.19 175 ILE A N 1
ATOM 1423 C CA . ILE A 1 175 ? -20.424 33.238 -1.648 1.00 74.19 175 ILE A CA 1
ATOM 1424 C C . ILE A 1 175 ? -20.138 32.348 -0.433 1.00 74.19 175 ILE A C 1
ATOM 1426 O O . ILE A 1 175 ? -20.896 31.424 -0.135 1.00 74.19 175 ILE A O 1
ATOM 1430 N N . ILE A 1 176 ? -19.042 32.636 0.268 1.00 72.06 176 ILE A N 1
ATOM 1431 C CA . ILE A 1 176 ? -18.656 32.010 1.535 1.00 72.06 176 ILE A CA 1
ATOM 1432 C C . ILE A 1 176 ? -18.403 33.097 2.584 1.00 72.06 176 ILE A C 1
ATOM 1434 O O . ILE A 1 176 ? -18.186 34.254 2.228 1.00 72.06 176 ILE A O 1
ATOM 1438 N N . THR A 1 177 ? -18.446 32.715 3.858 1.00 65.25 177 THR A N 1
ATOM 1439 C CA . THR A 1 177 ? -18.261 33.593 5.027 1.00 65.25 177 THR A CA 1
ATOM 1440 C C . THR A 1 177 ? -17.027 33.213 5.814 1.00 65.25 177 THR A C 1
ATOM 1442 O O . THR A 1 177 ? -16.801 31.986 5.924 1.00 65.25 177 THR A O 1
#

Mean predicted aligned error: 17.97 Å

pLDDT: mean 76.35, std 14.24, range [36.38, 94.06]

Organism: NCBI:txid1936993

Nearest PDB structures (foldseek):
  6lzk-assembly2_B  TM=5.244E-01  e=3.741E-01  Aquifex aeolicus VF5
  3ch1-assembly3_G  TM=3.362E-01  e=3.095E-01  Mus musculus
  4ffe-assembly3_Z  TM=4.872E-01  e=1.816E+00  Cowpox virus
  6lzi-assembly1_A  TM=4.717E-01  e=1.502E+00  Aquifex aeolicus VF5
  7cqy-assembly3_F  TM=5.491E-01  e=2.825E+00  Acidithiobacillus ferrooxidans

Sequence (177 aa):
MLHISYEELLRLAVSYQYSGIFHADIMINGQPGFVEVLIQDGQSFDILSVPAPRRGESWETMLAPLGRLYWKLIAPETSNIAARNEYHAQLLQVNQVTQQQQAQARAQEAQHRYQAIPRQKIQLSPDQLRQLPHRYRTVYMLIDGYRTPKDIATILNKTIEETDQALAYLHQQNIIT

Secondary structure (DSSP, 8-state):
-EEE-HHHHHHHHHHTT--EEEEEEEEETTEEEEEEEEEETTEEEEEEEESPPPTT--HHHHHGGG-SEEEEEE-GGG-HHHHHHHHHHHHHHHHHHHHHHTTSSSTTT--S----PPP-S----HHHHHHS-HHHHHHHHT--SS--HHHHHHHTT--HHHHHHHHHHHHHTTS--